Protein AF-A0A318QAL7-F1 (afdb_monomer)

Solvent-accessible surface area (backbone atoms only — not comparable to full-atom values): 16049 Å² total; per-residue (Å²): 135,82,82,84,78,81,80,80,82,64,82,71,81,76,75,72,75,77,76,88,66,52,66,45,84,50,86,95,46,77,46,42,51,69,58,53,49,54,35,47,75,69,63,75,44,73,59,84,78,43,58,64,68,59,53,53,53,49,48,53,55,38,52,57,70,43,52,86,80,46,60,69,77,66,53,53,54,53,54,53,54,52,53,48,53,53,48,54,42,51,50,69,74,65,66,45,80,69,56,51,60,52,50,52,57,50,48,56,53,51,51,54,52,50,52,52,49,51,53,51,48,54,51,48,54,57,56,63,76,41,86,40,81,80,78,75,37,74,77,78,76,80,72,79,76,75,91,66,90,70,87,73,79,74,51,72,66,57,53,51,53,52,54,47,57,53,51,52,56,54,47,56,58,50,61,78,55,68,75,79,82,70,81,80,74,78,76,66,50,49,44,68,59,29,36,53,50,46,50,52,32,56,75,68,72,69,64,84,48,73,81,74,73,54,50,68,69,80,80,46,76,56,98,58,33,71,60,31,50,53,37,39,52,52,18,33,52,52,26,51,52,51,34,43,74,70,66,78,46,60,81,89,76,63,82,74,82,87,126

Radius of gyration: 34.16 Å; Cα contacts (8 Å, |Δi|>4): 130; chains: 1; bounding box: 59×90×85 Å

Secondary structure (DSSP, 8-state):
-PPPP----------PPPPPPPEEEETTEEEEHHHHHHHHHTT-S-TTTS-HHHHHHHHHHHHHHTTTTS-HHHHHHHHHHHHHHHHHHHHHHH--HHHHHHHHHHHHHHHHHHHHHHHHHHHHHHHHTSPPBTTTBPPPP--------------HHHHHHHHHHHHHHHHHHHHHS----------PPPHHHHHHHHHHHHHTT--S-HHHHSS-TTTT-STTHHHHHHHHHHHHHHHHHHHHHTTS--GGG------

Mean predicted aligned error: 19.92 Å

Structure (mmCIF, N/CA/C/O backbone):
data_AF-A0A318QAL7-F1
#
_entry.id   AF-A0A318QAL7-F1
#
loop_
_atom_site.group_PDB
_atom_site.id
_atom_site.type_symbol
_atom_site.label_atom_id
_atom_site.label_alt_id
_atom_site.label_comp_id
_atom_site.label_asym_id
_atom_site.label_entity_id
_atom_site.label_seq_id
_atom_site.pdbx_PDB_ins_code
_atom_site.Cartn_x
_atom_site.Cartn_y
_atom_site.Cartn_z
_atom_site.occupancy
_atom_site.B_iso_or_equiv
_atom_site.auth_seq_id
_atom_site.auth_comp_id
_atom_site.auth_asym_id
_atom_site.auth_atom_id
_atom_site.pdbx_PDB_model_num
ATOM 1 N N . MET A 1 1 ? -19.778 17.596 -52.498 1.00 41.00 1 MET A N 1
ATOM 2 C CA . MET A 1 1 ? -19.543 17.679 -51.045 1.00 41.00 1 MET A CA 1
ATOM 3 C C . MET A 1 1 ? -19.814 16.306 -50.461 1.00 41.00 1 MET A C 1
ATOM 5 O O . MET A 1 1 ? -20.972 15.906 -50.504 1.00 41.00 1 MET A O 1
ATOM 9 N N . PRO A 1 2 ? -18.795 15.546 -50.035 1.00 41.44 2 PRO A N 1
ATOM 10 C CA . PRO A 1 2 ? -19.025 14.424 -49.133 1.00 41.44 2 PRO A CA 1
ATOM 11 C C . PRO A 1 2 ? -19.255 14.958 -47.702 1.00 41.44 2 PRO A C 1
ATOM 13 O O . PRO A 1 2 ? -18.895 16.111 -47.442 1.00 41.44 2 PRO A O 1
ATOM 16 N N . PRO A 1 3 ? -19.909 14.185 -46.818 1.00 48.19 3 PRO A N 1
ATOM 17 C CA . PRO A 1 3 ? -20.192 14.614 -45.456 1.00 48.19 3 PRO A CA 1
ATOM 18 C C . PRO A 1 3 ? -18.913 14.574 -44.613 1.00 48.19 3 PRO A C 1
ATOM 20 O O . PRO A 1 3 ? -18.028 13.756 -44.858 1.00 48.19 3 PRO A O 1
ATOM 23 N N . GLU A 1 4 ? -18.825 15.511 -43.675 1.00 49.41 4 GLU A N 1
ATOM 24 C CA . GLU A 1 4 ? -17.725 15.688 -42.729 1.00 49.41 4 GLU A CA 1
ATOM 25 C C . GLU A 1 4 ? -17.553 14.422 -41.876 1.00 49.41 4 GLU A C 1
ATOM 27 O O . GLU A 1 4 ? -18.524 13.874 -41.357 1.00 49.41 4 GLU A O 1
ATOM 32 N N . GLU A 1 5 ? -16.317 13.931 -41.800 1.00 50.59 5 GLU A N 1
ATOM 33 C CA . GLU A 1 5 ? -15.911 12.874 -40.880 1.00 50.59 5 GLU A CA 1
ATOM 34 C C . GLU A 1 5 ? -15.997 13.439 -39.458 1.00 50.59 5 GLU A C 1
ATOM 36 O O . GLU A 1 5 ? -15.335 14.428 -39.143 1.00 50.59 5 GLU A O 1
ATOM 41 N N . ASP A 1 6 ? -16.834 12.830 -38.615 1.00 49.06 6 ASP A N 1
ATOM 42 C CA . ASP A 1 6 ? -16.863 13.099 -37.182 1.00 49.06 6 ASP A CA 1
ATOM 43 C C . ASP A 1 6 ? -15.467 12.808 -36.609 1.00 49.06 6 ASP A C 1
ATOM 45 O O . ASP A 1 6 ? -15.016 11.664 -36.533 1.00 49.06 6 ASP A O 1
ATOM 49 N N . GLU A 1 7 ? -14.764 13.881 -36.262 1.00 50.44 7 GLU A N 1
ATOM 50 C CA . GLU A 1 7 ? -13.449 13.877 -35.639 1.00 50.44 7 GLU A CA 1
ATOM 51 C C . GLU A 1 7 ? -13.584 13.236 -34.244 1.00 50.44 7 GLU A C 1
ATOM 53 O O . GLU A 1 7 ? -14.073 13.850 -33.294 1.00 50.44 7 GLU A O 1
ATOM 58 N N . ASP A 1 8 ? -13.236 11.948 -34.155 1.00 49.16 8 ASP A N 1
ATOM 59 C CA . ASP A 1 8 ? -13.309 11.112 -32.952 1.00 49.16 8 ASP A CA 1
ATOM 60 C C . ASP A 1 8 ? -12.285 11.600 -31.911 1.00 49.16 8 ASP A C 1
ATOM 62 O O . ASP A 1 8 ? -11.110 11.219 -31.898 1.00 49.16 8 ASP A O 1
ATOM 66 N N . TRP A 1 9 ? -12.720 12.540 -31.068 1.00 49.78 9 TRP A N 1
ATOM 67 C CA . TRP A 1 9 ? -11.927 13.133 -29.994 1.00 49.78 9 TRP A CA 1
ATOM 68 C C . TRP A 1 9 ? -11.652 12.124 -28.868 1.00 49.78 9 TRP A C 1
ATOM 70 O O . TRP A 1 9 ? -12.280 12.166 -27.815 1.00 49.78 9 TRP A O 1
ATOM 80 N N . GLY A 1 10 ? -10.619 11.303 -29.066 1.00 53.94 10 GLY A N 1
ATOM 81 C CA . GLY A 1 10 ? -9.804 10.705 -28.008 1.00 53.94 10 GLY A CA 1
ATOM 82 C C . GLY A 1 10 ? -10.395 9.477 -27.312 1.00 53.94 10 GLY A C 1
ATOM 83 O O . GLY A 1 10 ? -11.500 9.496 -26.779 1.00 53.94 10 GLY A O 1
ATOM 84 N N . ASP A 1 11 ? -9.574 8.424 -27.236 1.00 60.12 11 ASP A N 1
ATOM 85 C CA . ASP A 1 11 ? -9.771 7.254 -26.372 1.00 60.12 11 ASP A CA 1
ATOM 86 C C . ASP A 1 11 ? -10.332 7.706 -25.000 1.00 60.12 11 ASP A C 1
ATOM 88 O O . ASP A 1 11 ? -9.709 8.561 -24.351 1.00 60.12 11 ASP A O 1
ATOM 92 N N . PRO A 1 12 ? -11.471 7.162 -24.516 1.00 54.66 12 PRO A N 1
ATOM 93 C CA . PRO A 1 12 ? -11.955 7.480 -23.178 1.00 54.66 12 PRO A CA 1
ATOM 94 C C . PRO A 1 12 ? -10.830 7.205 -22.172 1.00 54.66 12 PRO A C 1
ATOM 96 O O . PRO A 1 12 ? -10.052 6.265 -22.377 1.00 54.66 12 PRO A O 1
ATOM 99 N N . PRO A 1 13 ? -10.714 7.991 -21.083 1.00 52.56 13 PRO A N 1
ATOM 100 C CA . PRO A 1 13 ? -9.630 7.827 -20.125 1.00 52.56 13 PRO A CA 1
ATOM 101 C C . PRO A 1 13 ? -9.578 6.364 -19.698 1.00 52.56 13 PRO A C 1
ATOM 103 O O . PRO A 1 13 ? -10.535 5.849 -19.109 1.00 52.56 13 PRO A O 1
ATOM 106 N N . ARG A 1 14 ? -8.482 5.675 -20.053 1.00 55.19 14 ARG A N 1
ATOM 107 C CA . ARG A 1 14 ? -8.269 4.275 -19.684 1.00 55.19 14 ARG A CA 1
ATOM 108 C C . ARG A 1 14 ? -8.407 4.207 -18.174 1.00 55.19 14 ARG A C 1
ATOM 110 O O . ARG A 1 14 ? -7.541 4.710 -17.459 1.00 55.19 14 ARG A O 1
ATOM 117 N N . ARG A 1 15 ? -9.508 3.626 -17.684 1.00 45.22 15 ARG A N 1
ATOM 118 C CA . ARG A 1 15 ? -9.653 3.352 -16.256 1.00 45.22 15 ARG A CA 1
ATOM 119 C C . ARG A 1 15 ? -8.451 2.503 -15.885 1.00 45.22 15 ARG A C 1
ATOM 121 O O . ARG A 1 15 ? -8.289 1.409 -16.428 1.00 45.22 15 ARG A O 1
ATOM 128 N N . LEU A 1 16 ? -7.588 3.038 -15.024 1.00 48.22 16 LEU A N 1
ATOM 129 C CA . LEU A 1 16 ? -6.496 2.262 -14.461 1.00 48.22 16 LEU A CA 1
ATOM 130 C C . LEU A 1 16 ? -7.119 0.978 -13.896 1.00 48.22 16 LEU A C 1
ATOM 132 O O . LEU A 1 16 ? -8.140 1.076 -13.202 1.00 48.22 16 LEU A O 1
ATOM 136 N N . PRO A 1 17 ? -6.591 -0.211 -14.238 1.00 55.84 17 PRO A N 1
ATOM 137 C CA . PRO A 1 17 ? -7.090 -1.459 -13.688 1.00 55.84 17 PRO A CA 1
ATOM 138 C C . PRO A 1 17 ? -7.179 -1.317 -12.173 1.00 55.84 17 PRO A C 1
ATOM 140 O O . PRO A 1 17 ? -6.229 -0.840 -11.545 1.00 55.84 17 PRO A O 1
ATOM 143 N N . ARG A 1 18 ? -8.335 -1.670 -11.596 1.00 57.56 18 ARG A N 1
ATOM 144 C CA . ARG A 1 18 ? -8.486 -1.670 -10.141 1.00 57.56 18 ARG A CA 1
ATOM 145 C C . ARG A 1 18 ? -7.341 -2.522 -9.591 1.00 57.56 18 ARG A C 1
ATOM 147 O O . ARG A 1 18 ? -7.118 -3.613 -10.123 1.00 57.56 18 ARG A O 1
ATOM 154 N N . PRO A 1 19 ? -6.573 -2.009 -8.623 1.00 66.25 19 PRO A N 1
ATOM 155 C CA . PRO A 1 19 ? -5.409 -2.726 -8.144 1.00 66.25 19 PRO A CA 1
ATOM 156 C C . PRO A 1 19 ? -5.831 -4.106 -7.659 1.00 66.25 19 PRO A C 1
ATOM 158 O O . PRO A 1 19 ? -6.843 -4.222 -6.970 1.00 66.25 19 PRO A O 1
ATOM 161 N N . ALA A 1 20 ? -5.112 -5.145 -8.082 1.00 75.19 20 ALA A N 1
ATOM 162 C CA . ALA A 1 20 ? -5.429 -6.506 -7.676 1.00 75.19 20 ALA A CA 1
ATOM 163 C C . ALA A 1 20 ? -5.265 -6.594 -6.155 1.00 75.19 20 ALA A C 1
ATOM 165 O O . ALA A 1 20 ? -4.192 -6.288 -5.643 1.00 75.19 20 ALA A O 1
ATOM 166 N N . VAL A 1 21 ? -6.331 -6.942 -5.439 1.00 83.62 21 VAL A N 1
ATOM 167 C CA . VAL A 1 21 ? -6.330 -7.076 -3.978 1.00 83.62 21 VAL A CA 1
ATOM 168 C C . VAL A 1 21 ? -6.308 -8.568 -3.633 1.00 83.62 21 VAL A C 1
ATOM 170 O O . VAL A 1 21 ? -6.994 -9.333 -4.309 1.00 83.62 21 VAL A O 1
ATOM 173 N N . PRO A 1 22 ? -5.549 -8.993 -2.608 1.00 86.31 22 PRO A N 1
ATOM 174 C CA . PRO A 1 22 ? -5.577 -10.362 -2.114 1.00 86.31 22 PRO A CA 1
ATOM 175 C C . PRO A 1 22 ? -6.985 -10.796 -1.691 1.00 86.31 22 PRO A C 1
ATOM 177 O O . PRO A 1 22 ? -7.661 -10.067 -0.962 1.00 86.31 22 PRO A O 1
ATOM 180 N N . GLU A 1 23 ? -7.406 -11.985 -2.111 1.00 88.44 23 GLU A N 1
ATOM 181 C CA . GLU A 1 23 ? -8.672 -12.607 -1.708 1.00 88.44 23 GLU A CA 1
ATOM 182 C C . GLU A 1 23 ? -8.442 -13.617 -0.578 1.00 88.44 23 GLU A C 1
ATOM 184 O O . GLU A 1 23 ? -7.472 -14.374 -0.594 1.00 88.44 23 GLU A O 1
ATOM 189 N N . PHE A 1 24 ? -9.341 -13.628 0.405 1.00 87.81 24 PHE A N 1
ATOM 190 C CA . PHE A 1 24 ? -9.271 -14.472 1.594 1.00 87.81 24 PHE A CA 1
ATOM 191 C C . PHE A 1 24 ? -10.541 -15.299 1.755 1.00 87.81 24 PHE A C 1
ATOM 193 O O . PHE A 1 24 ? -11.647 -14.789 1.591 1.00 87.81 24 PHE A O 1
ATOM 200 N N . HIS A 1 25 ? -10.355 -16.555 2.158 1.00 87.38 25 HIS A N 1
ATOM 201 C CA . HIS A 1 25 ? -11.421 -17.508 2.449 1.00 87.38 25 HIS A CA 1
ATOM 202 C C . HIS A 1 25 ? -11.209 -18.020 3.874 1.00 87.38 25 HIS A C 1
ATOM 204 O O . HIS A 1 25 ? -10.476 -18.980 4.119 1.00 87.38 25 HIS A O 1
ATOM 210 N N . VAL A 1 26 ? -11.790 -17.324 4.839 1.00 83.00 26 VAL A N 1
ATOM 211 C CA . VAL A 1 26 ? -11.615 -17.572 6.275 1.00 83.00 26 VAL A CA 1
ATOM 212 C C . VAL A 1 26 ? -12.978 -17.804 6.918 1.00 83.00 26 VAL A C 1
ATOM 214 O O . VAL A 1 26 ? -14.013 -17.438 6.364 1.00 83.00 26 VAL A O 1
ATOM 217 N N . GLU A 1 27 ? -13.017 -18.453 8.081 1.00 75.75 27 GLU A N 1
ATOM 218 C CA . GLU A 1 27 ? -14.292 -18.767 8.734 1.00 75.75 27 GLU A CA 1
ATOM 219 C C . GLU A 1 27 ? -15.110 -17.490 8.999 1.00 75.75 27 GLU A C 1
ATOM 221 O O . GLU A 1 27 ? -14.709 -16.623 9.775 1.00 75.75 27 GLU A O 1
ATOM 226 N N . GLY A 1 28 ? -16.257 -17.371 8.321 1.00 76.50 28 GLY A N 1
ATOM 227 C CA . GLY A 1 28 ? -17.152 -16.216 8.417 1.00 76.50 28 GLY A CA 1
ATOM 228 C C . GLY A 1 28 ? -16.878 -15.071 7.433 1.00 76.50 28 GLY A C 1
ATOM 229 O O . GLY A 1 28 ? -17.600 -14.075 7.485 1.00 76.50 28 GLY A O 1
ATOM 230 N N . PHE A 1 29 ? -15.896 -15.189 6.530 1.00 84.56 29 PHE A N 1
ATOM 231 C CA . PHE A 1 29 ? -15.648 -14.195 5.483 1.00 84.56 29 PHE A CA 1
ATOM 232 C C . PHE A 1 29 ? -15.038 -14.790 4.211 1.00 84.56 29 PHE A C 1
ATOM 234 O O . PHE A 1 29 ? -14.058 -15.531 4.252 1.00 84.56 29 PHE A O 1
ATOM 241 N N . ASP A 1 30 ? -15.601 -14.382 3.079 1.00 86.88 30 ASP A N 1
ATOM 242 C CA . ASP A 1 30 ? -15.128 -14.720 1.744 1.00 86.88 30 ASP A CA 1
ATOM 243 C C . ASP A 1 30 ? -15.110 -13.437 0.903 1.00 86.88 30 ASP A C 1
ATOM 245 O O . ASP A 1 30 ? -16.147 -12.779 0.742 1.00 86.88 30 ASP A O 1
ATOM 249 N N . GLY A 1 31 ? -13.926 -13.022 0.451 1.00 88.44 31 GLY A N 1
ATOM 250 C CA . GLY A 1 31 ? -13.773 -11.812 -0.349 1.00 88.44 31 GLY A CA 1
ATOM 251 C C . GLY A 1 31 ? -12.404 -11.131 -0.250 1.00 88.44 31 GLY A C 1
ATOM 252 O O . GLY A 1 31 ? -11.433 -11.715 0.234 1.00 88.44 31 GLY A O 1
ATOM 253 N N . PRO A 1 32 ? -12.297 -9.877 -0.722 1.00 90.75 32 PRO A N 1
ATOM 254 C CA . PRO A 1 32 ? -11.030 -9.157 -0.790 1.00 90.75 32 PRO A CA 1
ATOM 255 C C . PRO A 1 32 ? -10.586 -8.592 0.571 1.00 90.75 32 PRO A C 1
ATOM 257 O O . PRO A 1 32 ? -11.397 -8.279 1.446 1.00 90.75 32 PRO A O 1
ATOM 260 N N . LEU A 1 33 ? -9.272 -8.426 0.740 1.00 87.50 33 LEU A N 1
ATOM 261 C CA . LEU A 1 33 ? -8.634 -7.949 1.974 1.00 87.50 33 LEU A CA 1
ATOM 262 C C . LEU A 1 33 ? -9.146 -6.580 2.459 1.00 87.50 33 LEU A C 1
ATOM 264 O O . LEU A 1 33 ? -9.244 -6.357 3.666 1.00 87.50 33 LEU A O 1
ATOM 268 N N . ASP A 1 34 ? -9.464 -5.663 1.544 1.00 86.25 34 ASP A N 1
ATOM 269 C CA . ASP A 1 34 ? -9.982 -4.329 1.877 1.00 86.25 34 ASP A CA 1
ATOM 270 C C . ASP A 1 34 ? -11.354 -4.408 2.562 1.00 86.25 34 ASP A C 1
ATOM 272 O O . ASP A 1 34 ? -11.593 -3.743 3.572 1.00 86.25 34 ASP A O 1
ATOM 276 N N . LEU A 1 35 ? -12.228 -5.282 2.063 1.00 85.81 35 LEU A N 1
ATOM 277 C CA . LEU A 1 35 ? -13.533 -5.545 2.651 1.00 85.81 35 LEU A CA 1
ATOM 278 C C . LEU A 1 35 ? -13.409 -6.247 4.006 1.00 85.81 35 LEU A C 1
ATOM 280 O O . LEU A 1 35 ? -14.139 -5.900 4.935 1.00 85.81 35 LEU A O 1
ATOM 284 N N . LEU A 1 36 ? -12.475 -7.195 4.145 1.00 86.94 36 LEU A N 1
ATOM 285 C CA . LEU A 1 36 ? -12.199 -7.847 5.428 1.00 86.94 36 LEU A CA 1
ATOM 286 C C . LEU A 1 36 ? -11.822 -6.799 6.482 1.00 86.94 36 LEU A C 1
ATOM 288 O O . LEU A 1 36 ? -12.370 -6.804 7.586 1.00 86.94 36 LEU A O 1
ATOM 292 N N . LEU A 1 37 ? -10.934 -5.867 6.124 1.00 85.94 37 LEU A N 1
ATOM 293 C CA . LEU A 1 37 ? -10.512 -4.781 7.005 1.00 85.94 37 LEU A CA 1
ATOM 294 C C . LEU A 1 37 ? -11.673 -3.844 7.373 1.00 85.94 37 LEU A C 1
ATOM 296 O O . LEU A 1 37 ? -11.846 -3.561 8.556 1.00 85.94 37 LEU A O 1
ATOM 300 N N . ASP A 1 38 ? -12.498 -3.412 6.414 1.00 86.00 38 ASP A N 1
ATOM 301 C CA . ASP A 1 38 ? -13.653 -2.538 6.698 1.00 86.00 38 ASP A CA 1
ATOM 302 C C . ASP A 1 38 ? -14.671 -3.221 7.630 1.00 86.00 38 ASP A C 1
ATOM 304 O O . ASP A 1 38 ? -15.169 -2.616 8.584 1.00 86.00 38 ASP A O 1
ATOM 308 N N . LEU A 1 39 ? -14.949 -4.512 7.418 1.00 86.06 39 LEU A N 1
ATOM 309 C CA . LEU A 1 39 ? -15.839 -5.280 8.293 1.00 86.06 39 LEU A CA 1
ATOM 310 C C . LEU A 1 39 ? -15.251 -5.469 9.697 1.00 86.06 39 LEU A C 1
ATOM 312 O O . LEU A 1 39 ? -15.986 -5.367 10.686 1.00 86.06 39 LEU A O 1
ATOM 316 N N . ALA A 1 40 ? -13.943 -5.708 9.787 1.00 83.69 40 ALA A N 1
ATOM 317 C CA . ALA A 1 40 ? -13.217 -5.826 11.044 1.00 83.69 40 ALA A CA 1
ATOM 318 C C . ALA A 1 40 ? -13.211 -4.504 11.836 1.00 83.69 40 ALA A C 1
ATOM 320 O O . ALA A 1 40 ? -13.492 -4.506 13.036 1.00 83.69 40 ALA A O 1
ATOM 321 N N . GLU A 1 41 ? -12.959 -3.367 11.181 1.00 83.00 41 GLU A N 1
ATOM 322 C CA . GLU A 1 41 ? -12.973 -2.037 11.808 1.00 83.00 41 GLU A CA 1
ATOM 323 C C . GLU A 1 41 ? -14.366 -1.664 12.332 1.00 83.00 41 GLU A C 1
ATOM 325 O O . GLU A 1 41 ? -14.500 -1.123 13.433 1.00 83.00 41 GLU A O 1
ATOM 330 N N . ARG A 1 42 ? -15.420 -2.026 11.591 1.00 84.75 42 ARG A N 1
ATOM 331 C CA . ARG A 1 42 ? -16.820 -1.820 11.997 1.00 84.75 42 ARG A CA 1
ATOM 332 C C . ARG A 1 42 ? -17.329 -2.840 13.017 1.00 84.75 42 ARG A C 1
ATOM 334 O O . ARG A 1 42 ? -18.513 -2.796 13.347 1.00 84.75 42 ARG A O 1
ATOM 341 N N . GLN A 1 43 ? -16.479 -3.757 13.490 1.00 79.94 43 GLN A N 1
ATOM 342 C CA . GLN A 1 43 ? -16.840 -4.843 14.414 1.00 79.94 43 GLN A CA 1
ATOM 343 C C . GLN A 1 43 ? -17.999 -5.717 13.895 1.00 79.94 43 GLN A C 1
ATOM 345 O O . GLN A 1 43 ? -18.755 -6.293 14.673 1.00 79.94 43 GLN A O 1
ATOM 350 N N . ARG A 1 44 ? -18.167 -5.803 12.568 1.00 79.56 44 ARG A N 1
ATOM 351 C CA . ARG A 1 44 ? -19.204 -6.627 11.919 1.00 79.56 44 ARG A CA 1
ATOM 352 C C . ARG A 1 44 ? -18.752 -8.064 11.674 1.00 79.56 44 ARG A C 1
ATOM 354 O O . ARG A 1 44 ? -19.555 -8.884 11.243 1.00 79.56 44 ARG A O 1
ATOM 361 N N . LEU A 1 45 ? -17.481 -8.344 11.940 1.00 81.81 45 LEU A N 1
ATOM 362 C CA . LEU A 1 45 ? -16.860 -9.653 11.849 1.00 81.81 45 LEU A CA 1
ATOM 363 C C . LEU A 1 45 ? -16.245 -9.990 13.209 1.00 81.81 45 LEU A C 1
ATOM 365 O O . LEU A 1 45 ? -15.522 -9.172 13.784 1.00 81.81 45 LEU A O 1
ATOM 369 N N . ASP A 1 46 ? -16.535 -11.186 13.723 1.00 79.19 46 ASP A N 1
ATOM 370 C CA . ASP A 1 46 ? -15.957 -11.650 14.982 1.00 79.19 46 ASP A CA 1
ATOM 371 C C . ASP A 1 46 ? -14.525 -12.146 14.760 1.00 79.19 46 ASP A C 1
ATOM 373 O O . ASP A 1 46 ? -14.263 -13.298 14.408 1.00 79.19 46 ASP A O 1
ATOM 377 N N . LEU A 1 47 ? -13.573 -11.240 14.977 1.00 77.62 47 LEU A N 1
ATOM 378 C CA . LEU A 1 47 ? -12.153 -11.545 14.877 1.00 77.62 47 LEU A CA 1
ATOM 379 C C . LEU A 1 47 ? -11.682 -12.540 15.936 1.00 77.62 47 LEU A C 1
ATOM 381 O O . LEU A 1 47 ? -10.557 -12.998 15.798 1.00 77.62 47 LEU A O 1
ATOM 385 N N . GLY A 1 48 ? -12.458 -12.848 16.985 1.00 73.88 48 GLY A N 1
ATOM 386 C CA . GLY A 1 48 ? -12.088 -13.798 18.038 1.00 73.88 48 GLY A CA 1
ATOM 387 C C . GLY A 1 48 ? -12.078 -15.250 17.556 1.00 73.88 48 GLY A C 1
ATOM 388 O O . GLY A 1 48 ? -11.180 -16.013 17.921 1.00 73.88 48 GLY A O 1
ATOM 389 N N . VAL A 1 49 ? -13.009 -15.598 16.669 1.00 76.25 49 VAL A N 1
ATOM 390 C CA . VAL A 1 49 ? -13.132 -16.941 16.075 1.00 76.25 49 VAL A CA 1
ATOM 391 C C . VAL A 1 49 ? -12.085 -17.167 14.979 1.00 76.25 49 VAL A C 1
ATOM 393 O O . VAL A 1 49 ? -11.595 -18.276 14.797 1.00 76.25 49 VAL A O 1
ATOM 396 N N . LEU A 1 50 ? -11.666 -16.097 14.304 1.00 79.62 50 LEU A N 1
ATOM 397 C CA . LEU A 1 50 ? -10.773 -16.173 13.155 1.00 79.62 50 LEU A CA 1
ATOM 398 C C . LEU A 1 50 ? -9.349 -16.636 13.519 1.00 79.62 50 LEU A C 1
ATOM 400 O O . LEU A 1 50 ? -8.654 -16.031 14.340 1.00 79.62 50 LEU A O 1
ATOM 404 N N . SER A 1 51 ? -8.876 -17.693 12.863 1.00 81.62 51 SER A N 1
ATOM 405 C CA . SER A 1 51 ? -7.514 -18.210 13.020 1.00 81.62 51 SER A CA 1
ATOM 406 C C . SER A 1 51 ? -6.480 -17.275 12.377 1.00 81.62 51 SER A C 1
ATOM 408 O O . SER A 1 51 ? -6.460 -17.081 11.162 1.00 81.62 51 SER A O 1
ATOM 410 N N . ILE A 1 52 ? -5.575 -16.703 13.187 1.00 80.94 52 ILE A N 1
ATOM 411 C CA . ILE A 1 52 ? -4.467 -15.862 12.677 1.00 80.94 52 ILE A CA 1
ATOM 412 C C . ILE A 1 52 ? -3.531 -16.684 11.796 1.00 80.94 52 ILE A C 1
ATOM 414 O O . ILE A 1 52 ? -2.999 -16.164 10.820 1.00 80.94 52 ILE A O 1
ATOM 418 N N . ALA A 1 53 ? -3.310 -17.951 12.155 1.00 82.44 53 ALA A N 1
ATOM 419 C CA . ALA A 1 53 ? -2.403 -18.824 11.424 1.00 82.44 53 ALA A CA 1
ATOM 420 C C . ALA A 1 53 ? -2.884 -19.020 9.980 1.00 82.44 53 ALA A C 1
ATOM 422 O O . ALA A 1 53 ? -2.091 -18.874 9.051 1.00 82.44 53 ALA A O 1
ATOM 423 N N . ASP A 1 54 ? -4.188 -19.242 9.798 1.00 84.94 54 ASP A N 1
ATOM 424 C CA . ASP A 1 54 ? -4.780 -19.433 8.474 1.00 84.94 54 ASP A CA 1
ATOM 425 C C . ASP A 1 54 ? -4.767 -18.136 7.662 1.00 84.94 54 ASP A C 1
ATOM 427 O O . ASP A 1 54 ? -4.414 -18.150 6.483 1.00 84.94 54 ASP A O 1
ATOM 431 N N . LEU A 1 55 ? -5.044 -16.993 8.299 1.00 85.50 55 LEU A N 1
ATOM 432 C CA . LEU A 1 55 ? -4.953 -15.686 7.645 1.00 85.50 55 LEU A CA 1
ATOM 433 C C . LEU A 1 55 ? -3.513 -15.362 7.216 1.00 85.50 55 LEU A C 1
ATOM 435 O O . LEU A 1 55 ? -3.290 -14.900 6.102 1.00 85.50 55 LEU A O 1
ATOM 439 N N . ALA A 1 56 ? -2.516 -15.631 8.059 1.00 86.12 56 ALA A N 1
ATOM 440 C CA . ALA A 1 56 ? -1.115 -15.402 7.712 1.00 86.12 56 ALA A CA 1
ATOM 441 C C . ALA A 1 56 ? -0.657 -16.308 6.556 1.00 86.12 56 ALA A C 1
ATOM 443 O O . ALA A 1 56 ? 0.022 -15.838 5.643 1.00 86.12 56 ALA A O 1
ATOM 444 N N . ALA A 1 57 ? -1.059 -17.582 6.566 1.00 88.44 57 ALA A N 1
ATOM 445 C CA . ALA A 1 57 ? -0.745 -18.525 5.497 1.00 88.44 57 ALA A CA 1
ATOM 446 C C . ALA A 1 57 ? -1.382 -18.109 4.161 1.00 88.44 57 ALA A C 1
ATOM 448 O O . ALA A 1 57 ? -0.693 -18.069 3.140 1.00 88.44 57 ALA A O 1
ATOM 449 N N . GLN A 1 58 ? -2.666 -17.732 4.171 1.00 90.62 58 GLN A N 1
ATOM 450 C CA . GLN A 1 58 ? -3.359 -17.245 2.976 1.00 90.62 58 GLN A CA 1
ATOM 451 C C . GLN A 1 58 ? -2.762 -15.935 2.459 1.00 90.62 58 GLN A C 1
ATOM 453 O O . GLN A 1 58 ? -2.597 -15.781 1.253 1.00 90.62 58 GLN A O 1
ATOM 458 N N . PHE A 1 59 ? -2.360 -15.024 3.352 1.00 90.19 59 PHE A N 1
ATOM 459 C CA . PHE A 1 59 ? -1.713 -13.778 2.951 1.00 90.19 59 PHE A CA 1
ATOM 460 C C . PHE A 1 59 ? -0.415 -14.033 2.187 1.00 90.19 59 PHE A C 1
ATOM 462 O O . PHE A 1 59 ? -0.214 -13.442 1.131 1.00 90.19 59 PHE A O 1
ATOM 469 N N . VAL A 1 60 ? 0.458 -14.906 2.700 1.00 90.19 60 VAL A N 1
ATOM 470 C CA . VAL A 1 60 ? 1.725 -15.229 2.027 1.00 90.19 60 VAL A CA 1
ATOM 471 C C . VAL A 1 60 ? 1.457 -15.878 0.670 1.00 90.19 60 VAL A C 1
ATOM 473 O O . VAL A 1 60 ? 2.020 -15.433 -0.329 1.00 90.19 60 VAL A O 1
ATOM 476 N N . ALA A 1 61 ? 0.550 -16.858 0.614 1.00 91.25 61 ALA A N 1
ATOM 477 C CA . ALA A 1 61 ? 0.199 -17.544 -0.628 1.00 91.25 61 ALA A CA 1
ATOM 478 C C . ALA A 1 61 ? -0.340 -16.574 -1.695 1.00 91.25 61 ALA A C 1
ATOM 480 O O . ALA A 1 61 ? 0.064 -16.615 -2.858 1.00 91.25 61 ALA A O 1
ATOM 481 N N . GLU A 1 62 ? -1.219 -15.660 -1.297 1.00 89.38 62 GLU A N 1
ATOM 482 C CA . GLU A 1 62 ? -1.839 -14.703 -2.206 1.00 89.38 62 GLU A CA 1
ATOM 483 C C . GLU A 1 62 ? -0.882 -13.559 -2.591 1.00 89.38 62 GLU A C 1
ATOM 485 O O . GLU A 1 62 ? -0.859 -13.110 -3.740 1.00 89.38 62 GLU A O 1
ATOM 490 N N . ALA A 1 63 ? -0.016 -13.130 -1.669 1.00 87.69 63 ALA A N 1
ATOM 491 C CA . ALA A 1 63 ? 1.031 -12.152 -1.947 1.00 87.69 63 ALA A CA 1
ATOM 492 C C . ALA A 1 63 ? 2.076 -12.688 -2.936 1.00 87.69 63 ALA A C 1
ATOM 494 O O . ALA A 1 63 ? 2.559 -11.924 -3.776 1.00 87.69 63 ALA A O 1
ATOM 495 N N . GLU A 1 64 ? 2.404 -13.982 -2.868 1.00 88.69 64 GLU A N 1
ATOM 496 C CA . GLU A 1 64 ? 3.242 -14.673 -3.852 1.00 88.69 64 GLU A CA 1
ATOM 497 C C . GLU A 1 64 ? 2.529 -14.805 -5.203 1.00 88.69 64 GLU A C 1
ATOM 499 O O . GLU A 1 64 ? 3.118 -14.466 -6.233 1.00 88.69 64 GLU A O 1
ATOM 504 N N . ARG A 1 65 ? 1.244 -15.194 -5.211 1.00 89.06 65 ARG A N 1
ATOM 505 C CA . ARG A 1 65 ? 0.420 -15.291 -6.433 1.00 89.06 65 ARG A CA 1
ATOM 506 C C . ARG A 1 65 ? 0.389 -13.974 -7.209 1.00 89.06 65 ARG A C 1
ATOM 508 O O . ARG A 1 65 ? 0.546 -13.962 -8.429 1.00 89.06 65 ARG A O 1
ATOM 515 N N . LEU A 1 66 ? 0.212 -12.860 -6.501 1.00 86.50 66 LEU A N 1
ATOM 516 C CA . LEU A 1 66 ? 0.103 -11.524 -7.089 1.00 86.50 66 LEU A CA 1
ATOM 517 C C . LEU A 1 66 ? 1.459 -10.811 -7.253 1.00 86.50 66 LEU A C 1
ATOM 519 O O . LEU A 1 66 ? 1.514 -9.697 -7.781 1.00 86.50 66 LEU A O 1
ATOM 523 N N . ALA A 1 67 ? 2.574 -11.425 -6.840 1.00 84.44 67 ALA A N 1
ATOM 524 C CA . ALA A 1 67 ? 3.895 -10.794 -6.877 1.00 84.44 67 ALA A CA 1
ATOM 525 C C . ALA A 1 67 ? 4.355 -10.432 -8.298 1.00 84.44 67 ALA A C 1
ATOM 527 O O . ALA A 1 67 ? 5.067 -9.439 -8.475 1.00 84.44 67 ALA A O 1
ATOM 528 N N . CYS A 1 68 ? 3.956 -11.227 -9.296 1.00 83.00 68 CYS A N 1
ATOM 529 C CA . CYS A 1 68 ? 4.327 -11.033 -10.698 1.00 83.00 68 CYS A CA 1
ATOM 530 C C . CYS A 1 68 ? 3.481 -9.966 -11.408 1.00 83.00 68 CYS A C 1
ATOM 532 O O . CYS A 1 68 ? 3.956 -9.352 -12.360 1.00 83.00 68 CYS A O 1
ATOM 534 N N . THR A 1 69 ? 2.243 -9.746 -10.962 1.00 84.69 69 THR A N 1
ATOM 535 C CA . THR A 1 69 ? 1.288 -8.826 -11.601 1.00 84.69 69 THR A CA 1
ATOM 536 C C . THR A 1 69 ? 1.232 -7.462 -10.928 1.00 84.69 69 THR A C 1
ATOM 538 O O . THR A 1 69 ? 0.865 -6.481 -11.571 1.00 84.69 69 THR A O 1
ATOM 541 N N . THR A 1 70 ? 1.610 -7.382 -9.649 1.00 84.19 70 THR A N 1
ATOM 542 C CA . THR A 1 70 ? 1.416 -6.183 -8.832 1.00 84.19 70 THR A CA 1
ATOM 543 C C . THR A 1 70 ? 2.752 -5.522 -8.457 1.00 84.19 70 THR A C 1
ATOM 545 O O . THR A 1 70 ? 3.650 -6.178 -7.907 1.00 84.19 70 THR A O 1
ATOM 548 N N . PRO A 1 71 ? 2.919 -4.205 -8.696 1.00 82.69 71 PRO A N 1
ATOM 549 C CA . PRO A 1 71 ? 4.138 -3.488 -8.331 1.00 82.69 71 PRO A CA 1
ATOM 550 C C . PRO A 1 71 ? 4.377 -3.507 -6.815 1.00 82.69 71 PRO A C 1
ATOM 552 O O . PRO A 1 71 ? 3.439 -3.480 -6.021 1.00 82.69 71 PRO A O 1
ATOM 555 N N . LEU A 1 72 ? 5.650 -3.518 -6.406 1.00 83.44 72 LEU A N 1
ATOM 556 C CA . LEU A 1 72 ? 6.052 -3.600 -4.994 1.00 83.44 72 LEU A CA 1
ATOM 557 C C . LEU A 1 72 ? 5.411 -2.506 -4.123 1.00 83.44 72 LEU A C 1
ATOM 559 O O . LEU A 1 72 ? 4.992 -2.790 -3.006 1.00 83.44 72 LEU A O 1
ATOM 563 N N . MET A 1 73 ? 5.293 -1.283 -4.651 1.00 81.50 73 MET A N 1
ATOM 564 C CA . MET A 1 73 ? 4.714 -0.143 -3.931 1.00 81.50 73 MET A CA 1
ATOM 565 C C . MET A 1 73 ? 3.273 -0.411 -3.481 1.00 81.50 73 MET A C 1
ATOM 567 O O . MET A 1 73 ? 2.915 -0.086 -2.361 1.00 81.50 73 MET A O 1
ATOM 571 N N . GLN A 1 74 ? 2.479 -1.079 -4.315 1.00 82.62 74 GLN A N 1
ATOM 572 C CA . GLN A 1 74 ? 1.093 -1.418 -3.996 1.00 82.62 74 GLN A CA 1
ATOM 573 C C . GLN A 1 74 ? 0.982 -2.597 -3.026 1.00 82.62 74 GLN A C 1
ATOM 575 O O . GLN A 1 74 ? 0.067 -2.662 -2.214 1.00 82.62 74 GLN A O 1
ATOM 580 N N . ARG A 1 75 ? 1.943 -3.524 -3.075 1.00 85.50 75 ARG A N 1
ATOM 581 C CA . ARG A 1 75 ? 2.009 -4.648 -2.132 1.00 85.50 75 ARG A CA 1
ATOM 582 C C . ARG A 1 75 ? 2.374 -4.201 -0.718 1.00 85.50 75 ARG A C 1
ATOM 584 O O . ARG A 1 75 ? 1.980 -4.854 0.244 1.00 85.50 75 ARG A O 1
ATOM 591 N N . ALA A 1 76 ? 3.098 -3.088 -0.587 1.00 87.12 76 ALA A N 1
ATOM 592 C CA . ALA A 1 76 ? 3.408 -2.499 0.711 1.00 87.12 76 ALA A CA 1
ATOM 593 C C . ALA A 1 76 ? 2.133 -2.103 1.479 1.00 87.12 76 ALA A C 1
ATOM 595 O O . ALA A 1 76 ? 2.072 -2.304 2.692 1.00 87.12 76 ALA A O 1
ATOM 596 N N . ASP A 1 77 ? 1.092 -1.645 0.777 1.00 85.75 77 ASP A N 1
ATOM 597 C CA . ASP A 1 77 ? -0.188 -1.281 1.395 1.00 85.75 77 ASP A CA 1
ATOM 598 C C . ASP A 1 77 ? -0.895 -2.495 2.022 1.00 85.75 77 ASP A C 1
ATOM 600 O O . ASP A 1 77 ? -1.476 -2.386 3.103 1.00 85.75 77 ASP A O 1
ATOM 604 N N . TRP A 1 78 ? -0.776 -3.688 1.422 1.00 90.50 78 TRP A N 1
ATOM 605 C CA . TRP A 1 78 ? -1.364 -4.911 1.985 1.00 90.50 78 TRP A CA 1
ATOM 606 C C . TRP A 1 78 ? -0.754 -5.273 3.338 1.00 90.50 78 TRP A C 1
ATOM 608 O O . TRP A 1 78 ? -1.467 -5.697 4.245 1.00 90.50 78 TRP A O 1
ATOM 618 N N . VAL A 1 79 ? 0.558 -5.072 3.502 1.00 87.19 79 VAL A N 1
ATOM 619 C CA . VAL A 1 79 ? 1.254 -5.340 4.771 1.00 87.19 79 VAL A CA 1
ATOM 620 C C . VAL A 1 79 ? 0.714 -4.437 5.879 1.00 87.19 79 VAL A C 1
ATOM 622 O O . VAL A 1 79 ? 0.522 -4.892 7.006 1.00 87.19 79 VAL A O 1
ATOM 625 N N . ILE A 1 80 ? 0.405 -3.178 5.557 1.00 89.56 80 ILE A N 1
ATOM 626 C CA . ILE A 1 80 ? -0.203 -2.234 6.502 1.00 89.56 80 ILE A CA 1
ATOM 627 C C . ILE A 1 80 ? -1.594 -2.726 6.922 1.00 89.56 80 ILE A C 1
ATOM 629 O O . ILE A 1 80 ? -1.912 -2.717 8.113 1.00 89.56 80 ILE A O 1
ATOM 633 N N . TRP A 1 81 ? -2.415 -3.186 5.974 1.00 90.38 81 TRP A N 1
ATOM 634 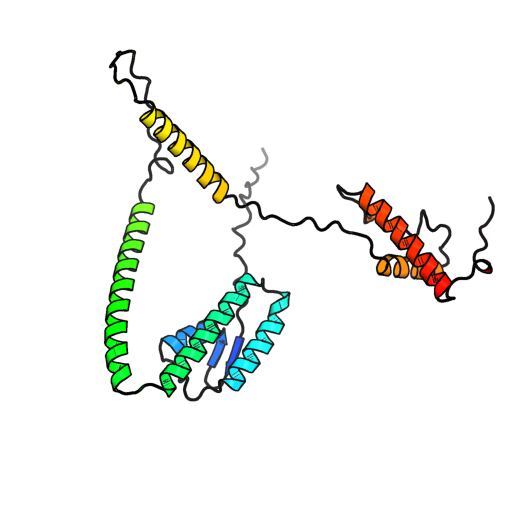C CA . TRP A 1 81 ? -3.754 -3.713 6.261 1.00 90.38 81 TRP A CA 1
ATOM 635 C C . TRP A 1 81 ? -3.712 -4.978 7.125 1.00 90.38 81 TRP A C 1
ATOM 637 O O . TRP A 1 81 ? -4.434 -5.066 8.118 1.00 90.38 81 TRP A O 1
ATOM 647 N N . ILE A 1 82 ? -2.811 -5.916 6.828 1.00 89.56 82 ILE A N 1
ATOM 648 C CA . ILE A 1 82 ? -2.615 -7.125 7.642 1.00 89.56 82 ILE A CA 1
ATOM 649 C C . ILE A 1 82 ? -2.126 -6.770 9.049 1.00 89.56 82 ILE A C 1
ATOM 651 O O . ILE A 1 82 ? -2.659 -7.282 10.034 1.00 89.56 82 ILE A O 1
ATOM 655 N N . ALA A 1 83 ? -1.164 -5.853 9.175 1.00 90.56 83 ALA A N 1
ATOM 656 C CA . ALA A 1 83 ? -0.685 -5.395 10.476 1.00 90.56 83 ALA A CA 1
ATOM 657 C C . ALA A 1 83 ? -1.816 -4.770 11.311 1.00 90.56 83 ALA A C 1
ATOM 659 O O . ALA A 1 83 ? -1.910 -5.027 12.514 1.00 90.56 83 ALA A O 1
ATOM 660 N N . ARG A 1 84 ? -2.718 -4.006 10.675 1.00 89.50 84 ARG A N 1
ATOM 661 C CA . ARG A 1 84 ? -3.917 -3.467 11.333 1.00 89.50 84 ARG A CA 1
ATOM 662 C C . ARG A 1 84 ? -4.860 -4.567 11.812 1.00 89.50 84 ARG A C 1
ATOM 664 O O . ARG A 1 84 ? -5.318 -4.491 12.947 1.0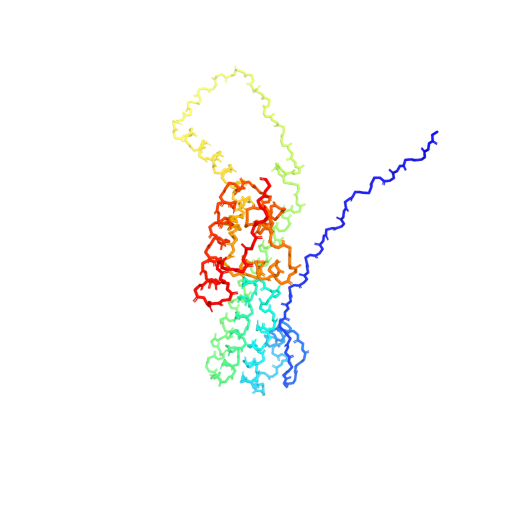0 89.50 84 ARG A O 1
ATOM 671 N N . LEU A 1 85 ? -5.113 -5.606 11.017 1.00 86.19 85 LEU A N 1
ATOM 672 C CA . LEU A 1 85 ? -5.952 -6.740 11.432 1.00 86.19 85 LEU A CA 1
ATOM 673 C C . LEU A 1 85 ? -5.370 -7.484 12.637 1.00 86.19 85 LEU A C 1
ATOM 675 O O . LEU A 1 85 ? -6.082 -7.762 13.604 1.00 86.19 85 LEU A O 1
ATOM 679 N N . VAL A 1 86 ? -4.063 -7.754 12.614 1.00 87.12 86 VAL A N 1
ATOM 680 C CA . VAL A 1 86 ? -3.354 -8.387 13.735 1.00 87.12 86 VAL A CA 1
ATOM 681 C C . VAL A 1 86 ? -3.442 -7.517 14.988 1.00 87.12 86 VAL A C 1
ATOM 683 O O . VAL A 1 86 ? -3.730 -8.023 16.074 1.00 87.12 86 VAL A O 1
ATOM 686 N N . PHE A 1 87 ? -3.261 -6.204 14.842 1.00 84.94 87 PHE A N 1
ATOM 687 C CA . PHE A 1 87 ? -3.421 -5.251 15.936 1.00 84.94 87 PHE A CA 1
ATOM 688 C C . PHE A 1 87 ? -4.846 -5.252 16.504 1.00 84.94 87 PHE A C 1
ATOM 690 O O . PHE A 1 87 ? -5.014 -5.331 17.722 1.00 84.94 87 PHE A O 1
ATOM 697 N N . LEU A 1 88 ? -5.872 -5.222 15.647 1.00 83.25 88 LEU A N 1
ATOM 698 C CA . LEU A 1 88 ? -7.277 -5.269 16.063 1.00 83.25 88 LEU A CA 1
ATOM 699 C C . LEU A 1 88 ? -7.583 -6.546 16.850 1.00 83.25 88 LEU A C 1
ATOM 701 O O . LEU A 1 88 ? -8.186 -6.467 17.922 1.00 83.25 88 LEU A O 1
ATOM 705 N N . ARG A 1 89 ? -7.106 -7.706 16.385 1.00 81.94 89 ARG A N 1
ATOM 706 C CA . ARG A 1 89 ? -7.273 -8.968 17.115 1.00 81.94 89 ARG A CA 1
ATOM 707 C C . ARG A 1 89 ? -6.516 -8.978 18.440 1.00 81.94 89 ARG A C 1
ATOM 709 O O . ARG A 1 89 ? -7.092 -9.361 19.453 1.00 81.94 89 ARG A O 1
ATOM 716 N N . SER A 1 90 ? -5.264 -8.519 18.467 1.00 84.62 90 SER A N 1
ATOM 717 C CA . SER A 1 90 ? -4.500 -8.383 19.715 1.00 84.62 90 SER A CA 1
ATOM 718 C C . SER A 1 90 ? -5.254 -7.507 20.719 1.00 84.62 90 SER A C 1
ATOM 720 O O . SER A 1 90 ? -5.413 -7.874 21.879 1.00 84.62 90 SER A O 1
ATOM 722 N N . ARG A 1 91 ? -5.806 -6.377 20.270 1.00 81.06 91 ARG A N 1
ATOM 723 C CA . ARG A 1 91 ? -6.573 -5.474 21.131 1.00 81.06 91 ARG A CA 1
ATOM 724 C C . ARG A 1 91 ? -7.829 -6.132 21.704 1.00 81.06 91 ARG A C 1
ATOM 726 O O . ARG A 1 91 ? -8.155 -5.885 22.858 1.00 81.06 91 ARG A O 1
ATOM 733 N N . LEU A 1 92 ? -8.516 -6.975 20.933 1.00 77.69 92 LEU A N 1
ATOM 734 C CA . LEU A 1 92 ? -9.674 -7.732 21.423 1.00 77.69 92 LEU A CA 1
ATOM 735 C C . LEU A 1 92 ? -9.291 -8.756 22.501 1.00 77.69 92 LEU A C 1
ATOM 737 O O . LEU A 1 92 ? -10.046 -8.928 23.454 1.00 77.69 92 LEU A O 1
ATOM 741 N N . LEU A 1 93 ? -8.119 -9.389 22.385 1.00 76.81 93 LEU A N 1
ATOM 742 C CA . LEU A 1 93 ? -7.630 -10.371 23.361 1.00 76.81 93 LEU A CA 1
ATOM 743 C C . LEU A 1 93 ? -7.183 -9.734 24.685 1.00 76.81 93 LEU A C 1
ATOM 745 O O . LEU A 1 93 ? -7.367 -10.335 25.740 1.00 76.81 93 LEU A O 1
ATOM 749 N N . PHE A 1 94 ? -6.606 -8.531 24.640 1.00 70.81 94 PHE A N 1
ATOM 750 C CA . PHE A 1 94 ? -5.986 -7.888 25.806 1.00 70.81 94 PHE A CA 1
ATOM 751 C C . PHE A 1 94 ? -6.841 -6.807 26.479 1.00 70.81 94 PHE A C 1
ATOM 753 O O . PHE A 1 94 ? -6.377 -6.191 27.430 1.00 70.81 94 PHE A O 1
ATOM 760 N N . ALA A 1 95 ? -8.080 -6.567 26.039 1.00 61.66 95 ALA A N 1
ATOM 761 C CA . ALA A 1 95 ? -8.869 -5.441 26.537 1.00 61.66 95 ALA A CA 1
ATOM 762 C C . ALA A 1 95 ? -9.303 -5.603 28.009 1.00 61.66 95 ALA A C 1
ATOM 764 O O . ALA A 1 95 ? -10.374 -6.145 28.302 1.00 61.66 95 ALA A O 1
ATOM 765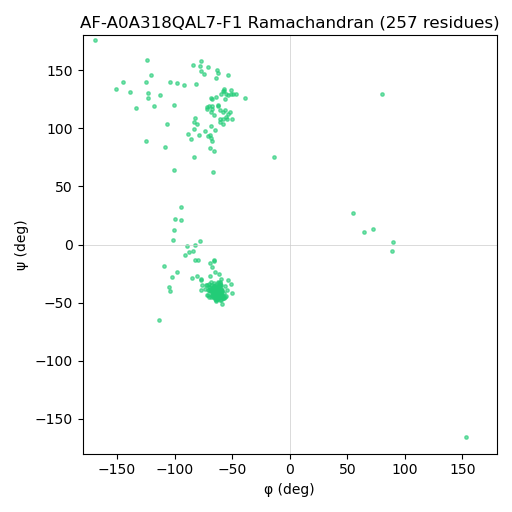 N N . SER A 1 96 ? -8.519 -5.048 28.936 1.00 64.06 96 SER A N 1
ATOM 766 C CA . SER A 1 96 ? -8.944 -4.848 30.320 1.00 64.06 96 SER A CA 1
ATOM 767 C C . SER A 1 96 ? -10.003 -3.736 30.411 1.00 64.06 96 SER A C 1
ATOM 769 O O . SER A 1 96 ? -10.072 -2.819 29.589 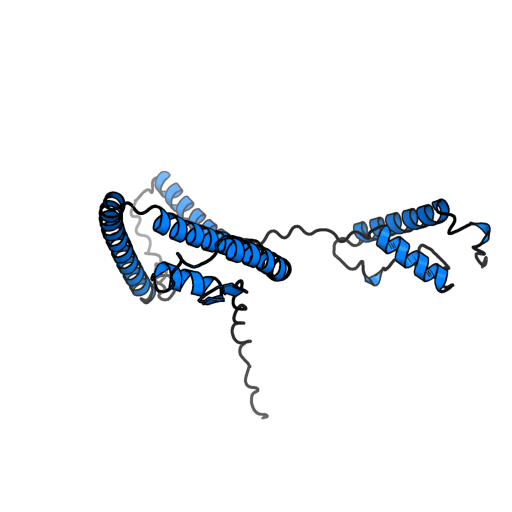1.00 64.06 96 SER A O 1
ATOM 771 N N . GLN A 1 97 ? -10.868 -3.793 31.426 1.00 62.38 97 GLN A N 1
ATOM 772 C CA . GLN A 1 97 ? -11.985 -2.849 31.581 1.00 62.38 97 GLN A CA 1
ATOM 773 C C . GLN A 1 97 ? -11.516 -1.395 31.820 1.00 62.38 97 GLN A C 1
ATOM 775 O O . GLN A 1 97 ? -12.233 -0.455 31.482 1.00 62.38 97 GLN A O 1
ATOM 780 N N . ALA A 1 98 ? -10.295 -1.208 32.338 1.00 65.00 98 ALA A N 1
ATOM 781 C CA . ALA A 1 98 ? -9.665 0.099 32.533 1.00 65.00 98 ALA A CA 1
ATOM 782 C C . ALA A 1 98 ? -9.123 0.702 31.222 1.00 65.00 98 ALA A C 1
ATOM 784 O O . ALA A 1 98 ? -9.293 1.897 30.977 1.00 65.00 98 ALA A O 1
ATOM 785 N N . GLU A 1 99 ? -8.534 -0.117 30.347 1.00 63.88 99 GLU A N 1
ATOM 786 C CA . GLU A 1 99 ? -8.044 0.330 29.035 1.00 63.88 99 GLU A CA 1
ATOM 787 C C . GLU A 1 99 ? -9.190 0.706 28.094 1.00 63.88 99 GLU A C 1
ATOM 789 O O . GLU A 1 99 ? -9.054 1.653 27.325 1.00 63.88 99 GLU A O 1
ATOM 794 N N . LYS A 1 100 ? -10.352 0.044 28.202 1.00 65.31 100 LYS A N 1
ATOM 795 C CA . LYS A 1 100 ? -11.549 0.408 27.423 1.00 65.31 100 LYS A CA 1
ATOM 796 C C . LYS A 1 100 ? -11.995 1.853 27.676 1.00 65.31 100 LYS A C 1
ATOM 798 O O . LYS A 1 100 ? -12.261 2.579 26.725 1.00 65.31 100 LYS A O 1
ATOM 803 N N . GLN A 1 101 ? -12.008 2.298 28.934 1.00 68.31 101 GLN A N 1
ATOM 804 C CA . GLN A 1 101 ? -12.412 3.667 29.290 1.00 68.31 101 GLN A CA 1
ATOM 805 C C . GLN A 1 101 ? -11.403 4.731 28.834 1.00 68.31 101 GLN A C 1
ATOM 807 O O . GLN A 1 101 ? -11.789 5.850 28.486 1.00 68.31 101 GLN A O 1
ATOM 812 N N . LEU A 1 102 ? -10.107 4.406 28.845 1.00 72.12 102 LEU A N 1
ATOM 813 C CA . LEU A 1 102 ? -9.071 5.295 28.319 1.00 72.12 102 LEU A CA 1
ATOM 814 C C . LEU A 1 102 ? -9.161 5.386 26.787 1.00 72.12 102 LEU A C 1
ATOM 816 O O . LEU A 1 102 ? -9.176 6.491 26.245 1.00 72.12 102 LEU A O 1
ATOM 820 N N . ALA A 1 103 ? -9.328 4.245 26.114 1.00 70.38 103 ALA A N 1
ATOM 821 C CA . ALA A 1 103 ? -9.484 4.160 24.666 1.00 70.38 103 ALA A CA 1
ATOM 822 C C . ALA A 1 103 ? -10.738 4.891 24.158 1.00 70.38 103 ALA A C 1
ATOM 824 O O . ALA A 1 103 ? -10.682 5.536 23.116 1.00 70.38 103 ALA A O 1
ATOM 825 N N . GLU A 1 104 ? -11.856 4.858 24.890 1.00 74.00 104 GLU A N 1
ATOM 826 C CA . GLU A 1 104 ? -13.062 5.629 24.548 1.00 74.00 104 GLU A CA 1
ATOM 827 C C . GLU A 1 104 ? -12.813 7.144 24.583 1.00 74.00 104 GLU A C 1
ATOM 829 O O . GLU A 1 104 ? -13.234 7.870 23.682 1.00 74.00 104 GLU A O 1
ATOM 834 N N . LYS A 1 105 ? -12.081 7.641 25.588 1.00 71.56 105 LYS A N 1
ATOM 835 C CA . LYS A 1 105 ? -11.733 9.070 25.673 1.00 71.56 105 LYS A CA 1
ATOM 836 C C . LYS A 1 105 ? -10.779 9.496 24.561 1.00 71.56 105 LYS A C 1
ATOM 838 O O . LYS A 1 105 ? -10.912 10.605 24.043 1.00 71.56 105 LYS A O 1
ATOM 843 N N . GLU A 1 106 ? -9.825 8.643 24.203 1.00 73.38 106 GLU A N 1
ATOM 844 C CA . GLU A 1 106 ? -8.924 8.878 23.073 1.00 73.38 106 GLU A CA 1
ATOM 845 C C . GLU A 1 106 ? -9.683 8.863 21.744 1.00 73.38 106 GLU A C 1
ATOM 847 O O . GLU A 1 106 ? -9.538 9.800 20.961 1.00 73.38 106 GLU A O 1
ATOM 852 N N . ALA A 1 107 ? -10.579 7.895 21.540 1.00 75.38 107 ALA A N 1
ATOM 853 C CA . ALA A 1 107 ? -11.422 7.814 20.351 1.00 75.38 107 ALA A CA 1
ATOM 854 C C . ALA A 1 107 ? -12.280 9.074 20.172 1.00 75.38 107 ALA A C 1
ATOM 856 O O . ALA A 1 107 ? -12.289 9.648 19.086 1.00 75.38 107 ALA A O 1
ATOM 857 N N . CYS A 1 108 ? -12.926 9.575 21.232 1.00 75.44 108 CYS A N 1
ATOM 858 C CA . CYS A 1 108 ? -13.697 10.821 21.165 1.00 75.44 108 CYS A CA 1
ATOM 859 C C . CYS A 1 108 ? -12.843 12.033 20.754 1.00 75.44 108 CYS A C 1
ATOM 861 O O . CYS A 1 108 ? -13.305 12.882 19.992 1.00 75.44 108 CYS A O 1
ATOM 863 N N . ARG A 1 109 ? -11.590 12.123 21.222 1.00 76.06 109 ARG A N 1
ATOM 864 C CA . ARG A 1 109 ? -10.669 13.196 20.804 1.00 76.06 109 ARG A CA 1
ATOM 865 C C . ARG A 1 109 ? -10.294 13.069 19.331 1.00 76.06 109 ARG A C 1
ATOM 867 O O . ARG A 1 109 ? -10.287 14.072 18.623 1.00 76.06 109 ARG A O 1
ATOM 874 N N . THR A 1 110 ? -10.002 11.855 18.872 1.00 75.56 110 THR A N 1
ATOM 875 C CA . THR A 1 110 ? -9.640 11.593 17.474 1.00 75.56 110 THR A CA 1
ATOM 876 C C . THR A 1 110 ? -10.811 11.841 16.525 1.00 75.56 110 THR A C 1
ATOM 878 O O . THR A 1 110 ? -10.613 12.432 15.468 1.00 75.56 110 THR A O 1
ATOM 881 N N . VAL A 1 111 ? -12.038 11.475 16.906 1.00 82.81 111 VAL A N 1
ATOM 882 C CA . VAL A 1 111 ? -13.246 11.772 16.116 1.00 82.81 111 VAL A CA 1
ATOM 883 C C . VAL A 1 111 ? -13.391 13.278 15.892 1.00 82.81 111 VAL A C 1
ATOM 885 O O . VAL A 1 111 ? -13.559 13.701 14.753 1.00 82.81 111 VAL A O 1
ATOM 888 N N . GLY A 1 112 ? -13.208 14.099 16.933 1.00 81.75 112 GLY A N 1
ATOM 889 C CA . GLY A 1 112 ? -13.248 15.558 16.783 1.00 81.75 112 GLY A CA 1
ATOM 890 C C . GLY A 1 112 ? -12.167 16.111 15.842 1.00 81.75 112 GLY A C 1
ATOM 891 O O . GLY A 1 112 ? -12.414 17.060 15.100 1.00 81.75 112 GLY A O 1
ATOM 892 N N . GLN A 1 113 ? -10.975 15.503 15.816 1.00 86.00 113 GLN A N 1
ATOM 893 C CA . GLN A 1 113 ? -9.917 15.876 14.866 1.00 86.00 113 GLN A CA 1
ATOM 894 C C . GLN A 1 113 ? -10.306 15.538 13.421 1.00 86.00 113 GLN A C 1
ATOM 896 O O . GLN A 1 113 ? -10.080 16.348 12.524 1.00 86.00 113 GLN A O 1
ATOM 901 N N . ILE A 1 114 ? -10.912 14.368 13.198 1.00 89.62 114 ILE A N 1
ATOM 902 C CA . ILE A 1 114 ? -11.384 13.946 11.874 1.00 89.62 114 ILE A CA 1
ATOM 903 C C . ILE A 1 114 ? -12.506 14.865 11.391 1.00 89.62 114 ILE A C 1
ATOM 905 O O . ILE A 1 114 ? -12.461 15.321 10.254 1.00 89.62 114 ILE A O 1
ATOM 909 N N . GLU A 1 115 ? -13.477 15.195 12.243 1.00 87.75 115 GLU A N 1
ATOM 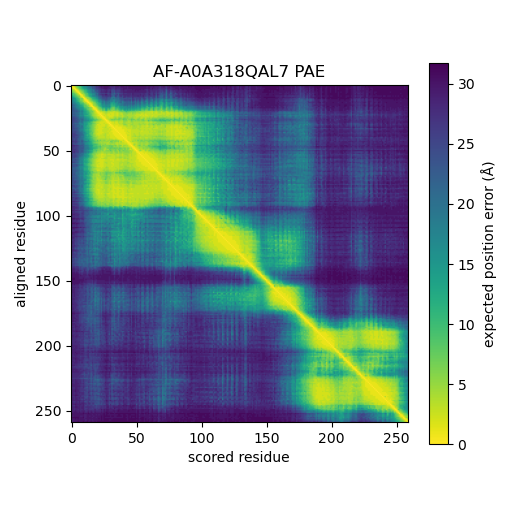910 C CA . GLU A 1 115 ? -14.542 16.143 11.899 1.00 87.75 115 GLU A CA 1
ATOM 911 C C . GLU A 1 115 ? -13.978 17.514 11.508 1.00 87.75 115 GLU A C 1
ATOM 913 O O . GLU A 1 115 ? -14.392 18.081 10.496 1.00 87.75 115 GLU A O 1
ATOM 918 N N . GLY A 1 116 ? -12.987 18.019 12.250 1.00 90.31 116 GLY A N 1
ATOM 919 C CA . GLY A 1 116 ? -12.296 19.265 11.910 1.00 90.31 116 GLY A CA 1
ATOM 920 C C . GLY A 1 116 ? -11.595 19.202 10.550 1.00 90.31 116 GLY A C 1
ATOM 921 O O . GLY A 1 116 ? -11.725 20.122 9.743 1.00 90.31 116 GLY A O 1
ATOM 922 N N . LEU A 1 117 ? -10.907 18.097 10.252 1.00 92.69 117 LEU A N 1
ATOM 923 C CA . LEU A 1 117 ? -10.264 17.892 8.951 1.00 92.69 117 LEU A CA 1
ATOM 924 C C . LEU A 1 117 ? -11.277 17.769 7.812 1.00 92.69 117 LEU A C 1
ATOM 926 O O . LEU A 1 117 ? -11.055 18.343 6.750 1.00 92.69 117 LEU A O 1
ATOM 930 N N . LEU A 1 118 ? -12.397 17.075 8.018 1.00 89.12 118 LEU A N 1
ATOM 931 C CA . LEU A 1 118 ? -13.459 16.965 7.017 1.00 89.12 118 LEU A CA 1
ATOM 932 C C . LEU A 1 118 ? -14.093 18.328 6.723 1.00 89.12 118 LEU A C 1
ATOM 934 O O . LEU A 1 118 ? -14.353 18.638 5.563 1.00 89.12 118 LEU A O 1
ATOM 938 N N . GLN A 1 119 ? -14.281 19.169 7.744 1.00 93.44 119 GLN A N 1
ATOM 939 C CA . GLN A 1 119 ? -14.731 20.551 7.554 1.00 93.44 119 GLN A CA 1
ATOM 940 C C . GLN A 1 119 ? -13.714 21.374 6.752 1.00 93.44 119 GLN A C 1
ATOM 942 O O . GLN A 1 119 ? -14.105 22.123 5.858 1.00 93.44 119 GLN A O 1
ATOM 947 N N . MET A 1 120 ? -12.415 21.215 7.029 1.00 92.50 120 MET A N 1
ATOM 948 C CA . MET A 1 120 ? -11.349 21.868 6.260 1.00 92.50 120 MET A CA 1
ATOM 949 C C . MET A 1 120 ? -11.305 21.387 4.806 1.00 92.50 120 MET A C 1
ATOM 951 O O . MET A 1 120 ? -11.176 22.215 3.909 1.00 92.50 120 MET A O 1
ATOM 955 N N . CYS A 1 121 ? -11.460 20.082 4.563 1.00 92.00 121 CYS A N 1
ATOM 956 C CA . CYS A 1 121 ? -11.510 19.513 3.214 1.00 92.00 121 CYS A CA 1
ATOM 957 C C . CYS A 1 121 ? -12.730 20.033 2.447 1.00 92.00 121 CYS A C 1
ATOM 959 O O . CYS A 1 121 ? -12.578 20.549 1.350 1.00 92.00 121 CYS A O 1
ATOM 961 N N . ALA A 1 122 ? -13.919 20.019 3.057 1.00 92.25 122 ALA A N 1
ATOM 962 C CA . ALA A 1 122 ? -15.124 20.565 2.435 1.00 92.25 122 ALA A CA 1
ATOM 963 C C . ALA A 1 122 ? -14.990 22.067 2.111 1.00 92.25 122 ALA A C 1
ATOM 965 O O . ALA A 1 122 ? -15.484 22.536 1.085 1.00 92.25 122 ALA A O 1
ATOM 966 N N . ALA A 1 123 ? -14.308 22.836 2.968 1.00 93.31 123 ALA A N 1
ATOM 967 C CA . ALA A 1 123 ? -14.004 24.239 2.700 1.00 93.31 123 ALA A CA 1
ATOM 968 C C . ALA A 1 123 ? -12.990 24.409 1.555 1.00 93.31 123 ALA A C 1
ATOM 970 O O . ALA A 1 123 ? -13.142 25.329 0.749 1.00 93.31 123 ALA A O 1
ATOM 971 N N . ALA A 1 124 ? -11.985 23.534 1.465 1.00 91.81 124 ALA A N 1
ATOM 972 C CA . ALA A 1 124 ? -11.027 23.510 0.363 1.00 91.81 124 ALA A CA 1
ATOM 973 C C . ALA A 1 124 ? -11.720 23.178 -0.967 1.00 91.81 124 ALA A C 1
ATOM 975 O O . ALA A 1 124 ? -11.596 23.960 -1.905 1.00 91.81 124 ALA A O 1
ATOM 976 N N . ASP A 1 125 ? -12.545 22.129 -1.015 1.00 91.94 125 ASP A N 1
ATOM 977 C CA . ASP A 1 125 ? -13.336 21.754 -2.196 1.00 91.94 125 ASP A CA 1
ATOM 978 C C . ASP A 1 125 ? -14.240 22.911 -2.653 1.00 91.94 125 ASP A C 1
ATOM 980 O O . ASP A 1 125 ? -14.351 23.225 -3.841 1.00 91.94 125 ASP A O 1
ATOM 984 N N . TRP A 1 126 ? -14.868 23.606 -1.699 1.00 92.56 126 TRP A N 1
ATOM 985 C CA . TRP A 1 126 ? -15.695 24.777 -1.985 1.00 92.56 126 TRP A CA 1
ATOM 986 C C . TRP A 1 126 ? -14.892 25.960 -2.546 1.00 92.56 126 TRP A C 1
ATOM 988 O O . TRP A 1 126 ? -15.395 26.690 -3.406 1.00 92.56 126 TRP A O 1
ATOM 998 N N . LEU A 1 127 ? -13.659 26.174 -2.073 1.00 88.88 127 LEU A N 1
ATOM 999 C CA . LEU A 1 127 ? -12.750 27.180 -2.628 1.00 88.88 127 LEU A CA 1
ATOM 1000 C C . LEU A 1 127 ? -12.262 26.781 -4.022 1.00 88.88 127 LEU A C 1
ATOM 1002 O O . LEU A 1 127 ? -12.184 27.642 -4.898 1.00 88.88 127 LEU A O 1
ATOM 1006 N N . GLU A 1 128 ? -11.980 25.499 -4.244 1.00 87.06 128 GLU A N 1
ATOM 1007 C CA . GLU A 1 128 ? -11.527 24.991 -5.535 1.00 87.06 128 GLU A CA 1
ATOM 1008 C C . GLU A 1 128 ? -12.598 25.098 -6.618 1.00 87.06 128 GLU A C 1
ATOM 1010 O O . GLU A 1 128 ? -12.282 25.464 -7.750 1.00 87.06 128 GLU A O 1
ATOM 1015 N N . ALA A 1 129 ? -13.865 24.865 -6.262 1.00 89.94 129 ALA A N 1
ATOM 1016 C CA . ALA A 1 129 ? -15.007 24.996 -7.166 1.00 89.94 129 ALA A CA 1
ATOM 1017 C C . ALA A 1 129 ? -15.268 26.444 -7.629 1.00 89.94 129 ALA A C 1
ATOM 1019 O O . ALA A 1 129 ? -16.043 26.674 -8.562 1.00 89.94 129 ALA A O 1
ATOM 1020 N N . ARG A 1 130 ? -14.659 27.444 -6.980 1.00 88.75 130 ARG A N 1
ATOM 1021 C CA . ARG A 1 130 ? -14.780 28.850 -7.376 1.00 88.75 130 ARG A CA 1
ATOM 1022 C C . ARG A 1 130 ? -13.782 29.204 -8.476 1.00 88.75 130 ARG A C 1
ATOM 1024 O O . ARG A 1 130 ? -12.706 28.624 -8.560 1.00 88.75 130 ARG A O 1
ATOM 1031 N N . PRO A 1 131 ? -14.091 30.221 -9.295 1.00 87.06 131 PRO A N 1
ATOM 1032 C CA . PRO A 1 131 ? -13.146 30.705 -10.285 1.00 87.06 131 PRO A CA 1
ATOM 1033 C C . PRO A 1 131 ? -11.853 31.215 -9.624 1.00 87.06 131 PRO A C 1
ATOM 1035 O O . PRO A 1 131 ? -11.866 32.209 -8.896 1.00 87.06 131 PRO A O 1
ATOM 1038 N N . GLN A 1 132 ? -10.733 30.551 -9.913 1.00 83.06 132 GLN A N 1
ATOM 1039 C CA . GLN A 1 132 ? -9.410 30.869 -9.381 1.00 83.06 132 GLN A CA 1
ATOM 1040 C C . GLN A 1 132 ? -8.654 31.830 -10.306 1.00 83.06 132 GLN A C 1
ATOM 1042 O O . GLN A 1 132 ? -8.637 31.676 -11.536 1.00 83.06 132 GLN A O 1
ATOM 1047 N N . LEU A 1 133 ? -7.992 32.820 -9.704 1.00 82.19 133 LEU A N 1
ATOM 1048 C CA . LEU A 1 133 ? -7.126 33.752 -10.422 1.00 82.19 133 LEU A CA 1
ATOM 1049 C C . LEU A 1 133 ? -5.881 33.024 -10.950 1.00 82.19 133 LEU A C 1
ATOM 1051 O O . LEU A 1 133 ? -5.158 32.392 -10.190 1.00 82.19 133 LEU A O 1
ATOM 1055 N N . GLY A 1 134 ? -5.618 33.135 -12.251 1.00 76.44 134 GLY A N 1
ATOM 1056 C CA . GLY A 1 134 ? -4.493 32.481 -12.927 1.00 76.44 134 GLY A CA 1
ATOM 1057 C C . GLY A 1 134 ? -4.773 31.069 -13.455 1.00 76.44 134 GLY A C 1
ATOM 1058 O O . GLY A 1 134 ? -3.911 30.538 -14.150 1.00 76.44 134 GLY A O 1
ATOM 1059 N N . VAL A 1 135 ? -5.953 30.493 -13.177 1.00 79.00 135 VAL A N 1
ATOM 1060 C CA . VAL A 1 135 ? -6.427 29.227 -13.775 1.00 79.00 135 VAL A CA 1
ATOM 1061 C C . VAL A 1 135 ? -7.647 29.480 -14.659 1.00 79.00 135 VAL A C 1
ATOM 1063 O O . VAL A 1 135 ? -7.572 29.320 -15.872 1.00 79.00 135 VAL A O 1
ATOM 1066 N N . SER A 1 136 ? -8.765 29.914 -14.068 1.00 80.00 136 SER A N 1
ATOM 1067 C CA . SER A 1 136 ? -10.021 30.173 -14.789 1.00 80.00 136 SER A CA 1
ATOM 1068 C C . SER A 1 136 ? -10.278 31.660 -15.032 1.00 80.00 136 SER A C 1
ATOM 1070 O O . SER A 1 136 ? -10.955 32.021 -15.989 1.00 80.00 136 SER A O 1
ATOM 1072 N N . VAL A 1 137 ? -9.760 32.542 -14.168 1.00 82.19 137 VAL A N 1
ATOM 1073 C CA . VAL A 1 137 ? -9.881 34.000 -14.323 1.00 82.19 137 VAL A CA 1
ATOM 1074 C C . VAL A 1 137 ? -8.497 34.602 -14.465 1.00 82.19 137 VAL A C 1
ATOM 1076 O O . VAL A 1 137 ? -7.674 34.527 -13.558 1.00 82.19 137 VAL A O 1
ATOM 1079 N N . PHE A 1 138 ? -8.241 35.252 -15.593 1.00 83.81 138 PHE A N 1
ATOM 1080 C CA . PHE A 1 138 ? -6.977 35.933 -15.837 1.00 83.81 138 PHE A CA 1
ATOM 1081 C C . PHE A 1 138 ? -7.158 37.427 -15.599 1.00 83.81 138 PHE A C 1
ATOM 1083 O O . PHE A 1 138 ? -7.979 38.083 -16.242 1.00 83.81 138 PHE A O 1
ATOM 1090 N N . ALA A 1 139 ? -6.397 37.977 -14.654 1.00 80.50 139 ALA A N 1
ATOM 1091 C CA . ALA A 1 139 ? -6.332 39.420 -14.493 1.00 80.50 139 ALA A CA 1
ATOM 1092 C C . ALA A 1 139 ? -5.709 40.038 -15.753 1.00 80.50 139 ALA A C 1
ATOM 1094 O O . ALA A 1 139 ? -4.782 39.475 -16.339 1.00 80.50 139 ALA A O 1
ATOM 1095 N N . ARG A 1 140 ? -6.188 41.219 -16.160 1.00 78.31 140 ARG A N 1
ATOM 1096 C CA . ARG A 1 140 ? -5.498 41.987 -17.201 1.00 78.31 140 ARG A CA 1
ATOM 1097 C C . ARG A 1 140 ? -4.070 42.265 -16.740 1.00 78.31 140 ARG A C 1
ATOM 1099 O O . ARG A 1 140 ? -3.867 42.723 -15.614 1.00 78.31 140 ARG A O 1
ATOM 1106 N N . GLY A 1 141 ? -3.101 42.018 -17.624 1.00 72.56 141 GLY A N 1
ATOM 1107 C CA . GLY A 1 141 ? -1.737 42.496 -17.433 1.00 72.56 141 GLY A CA 1
ATOM 1108 C C . GLY A 1 141 ? -1.783 43.989 -17.125 1.00 72.56 141 GLY A C 1
ATOM 1109 O O . GLY A 1 141 ? -2.548 44.726 -17.753 1.00 72.56 141 GLY A O 1
ATOM 1110 N N . ARG A 1 142 ? -1.043 44.418 -16.099 1.00 68.50 142 ARG A N 1
ATOM 1111 C CA . ARG A 1 142 ? -0.993 45.822 -15.688 1.00 68.50 142 ARG A CA 1
ATOM 1112 C C . ARG A 1 142 ? -0.630 46.641 -16.930 1.00 68.50 142 ARG A C 1
ATOM 1114 O O . ARG A 1 142 ? 0.475 46.493 -17.445 1.00 68.50 142 ARG A O 1
ATOM 1121 N N . VAL A 1 143 ? -1.562 47.456 -17.434 1.00 59.03 143 VAL A N 1
ATOM 1122 C CA . VAL A 1 143 ? -1.235 48.469 -18.445 1.00 59.03 143 VAL A CA 1
ATOM 1123 C C . VAL A 1 143 ? -0.143 49.313 -17.810 1.00 59.03 143 VAL A C 1
ATOM 1125 O O . VAL A 1 143 ? -0.307 49.736 -16.662 1.00 59.03 143 VAL A O 1
ATOM 1128 N N . ALA A 1 144 ? 0.994 49.443 -18.491 1.00 57.06 144 ALA A N 1
ATOM 1129 C CA . ALA A 1 144 ? 2.113 50.233 -18.010 1.00 57.06 144 ALA A CA 1
ATOM 1130 C C . ALA A 1 144 ? 1.573 51.609 -17.609 1.00 57.06 144 ALA A C 1
ATOM 1132 O O . ALA A 1 144 ? 1.120 52.372 -18.459 1.00 57.06 144 ALA A O 1
ATOM 1133 N N . VAL A 1 145 ? 1.526 51.871 -16.301 1.00 56.78 145 VAL A N 1
ATOM 1134 C CA . VAL A 1 145 ? 1.152 53.186 -15.797 1.00 56.78 145 VAL A CA 1
ATOM 1135 C C . VAL A 1 145 ? 2.219 54.126 -16.321 1.00 56.78 145 VAL A C 1
ATOM 1137 O O . VAL A 1 145 ? 3.407 53.931 -16.061 1.00 56.78 145 VAL A O 1
ATOM 1140 N N . GLU A 1 146 ? 1.766 55.083 -17.119 1.00 54.69 146 GLU A N 1
ATOM 1141 C CA . GLU A 1 146 ? 2.572 56.14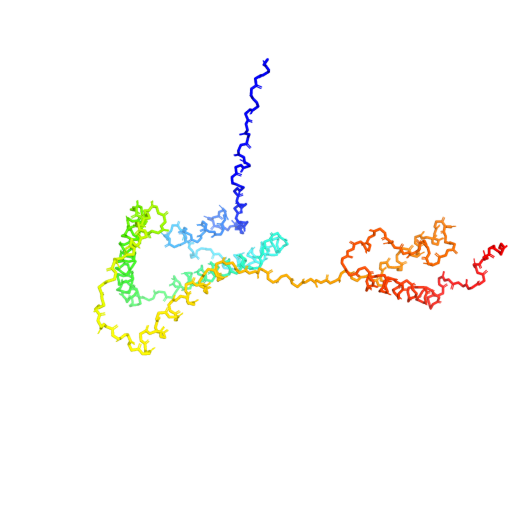3 -17.692 1.00 54.69 146 GLU A CA 1
ATOM 1142 C C . GLU A 1 146 ? 3.460 56.768 -16.614 1.00 54.69 146 GLU A C 1
ATOM 1144 O O . GLU A 1 146 ? 2.997 57.107 -15.526 1.00 54.69 146 GLU A O 1
ATOM 1149 N N . ASN A 1 147 ? 4.748 56.854 -16.950 1.00 54.22 147 ASN A N 1
ATOM 1150 C CA . ASN A 1 147 ? 5.849 57.581 -16.322 1.00 54.22 147 ASN A CA 1
ATOM 1151 C C . ASN A 1 147 ? 5.455 58.640 -15.271 1.00 54.22 147 ASN A C 1
ATOM 1153 O O . ASN A 1 147 ? 5.580 59.841 -15.490 1.00 54.22 147 ASN A O 1
ATOM 1157 N N . GLY A 1 148 ? 5.071 58.189 -14.082 1.00 52.19 148 GLY A N 1
ATOM 1158 C CA . GLY A 1 148 ? 5.119 58.968 -12.857 1.00 52.19 148 GLY A CA 1
ATOM 1159 C C . GLY A 1 148 ? 6.264 58.419 -12.028 1.00 52.19 148 GLY A C 1
ATOM 1160 O O . GLY A 1 148 ? 6.136 57.339 -11.454 1.00 52.19 148 GLY A O 1
ATOM 1161 N N . VAL A 1 149 ? 7.395 59.126 -11.989 1.00 55.44 149 VAL A N 1
ATOM 1162 C CA . VAL A 1 149 ? 8.554 58.764 -11.161 1.00 55.44 149 VAL A CA 1
ATOM 1163 C C . VAL A 1 149 ? 8.158 58.898 -9.688 1.00 55.44 149 VAL A C 1
ATOM 1165 O O . VAL A 1 149 ? 8.429 59.900 -9.034 1.00 55.44 149 VAL A O 1
ATOM 1168 N N . SER A 1 150 ? 7.475 57.891 -9.149 1.00 54.00 150 SER A N 1
ATOM 1169 C CA . SER A 1 150 ? 7.356 57.717 -7.710 1.00 54.00 150 SER A CA 1
ATOM 1170 C C . SER A 1 150 ? 8.615 56.995 -7.259 1.00 54.00 150 SER A C 1
ATOM 1172 O O . SER A 1 150 ? 8.799 55.809 -7.531 1.00 54.00 150 SER A O 1
ATOM 1174 N N . GLY A 1 151 ? 9.516 57.745 -6.624 1.00 58.19 151 GLY A N 1
ATOM 1175 C CA . GLY A 1 151 ? 10.787 57.273 -6.083 1.00 58.19 151 GLY A CA 1
ATOM 1176 C C . GLY A 1 151 ? 10.622 56.298 -4.918 1.00 58.19 151 GLY A C 1
ATOM 1177 O O . GLY A 1 151 ? 11.075 56.572 -3.813 1.00 58.19 151 GLY A O 1
ATOM 1178 N N . ARG A 1 152 ? 10.004 55.138 -5.146 1.00 58.16 152 ARG A N 1
ATOM 1179 C CA . ARG A 1 152 ? 10.207 53.974 -4.287 1.00 58.16 152 ARG A CA 1
ATOM 1180 C C . ARG A 1 152 ? 11.433 53.236 -4.795 1.00 58.16 152 ARG A C 1
ATOM 1182 O O . ARG A 1 152 ? 11.345 52.378 -5.666 1.00 58.16 152 ARG A O 1
ATOM 1189 N N . GLN A 1 153 ? 12.585 53.613 -4.250 1.00 61.12 153 GLN A N 1
ATOM 1190 C CA . GLN A 1 153 ? 13.791 52.802 -4.342 1.00 61.12 153 GLN A CA 1
ATOM 1191 C C . GLN A 1 153 ? 13.486 51.464 -3.659 1.00 61.12 153 GLN A C 1
ATOM 1193 O O . GLN A 1 153 ? 13.346 51.404 -2.440 1.00 61.12 153 GLN A O 1
ATOM 1198 N N . GLY A 1 154 ? 13.288 50.405 -4.443 1.00 64.62 154 GLY A N 1
ATOM 1199 C CA . GLY A 1 154 ? 13.234 49.056 -3.894 1.00 64.62 154 GLY A CA 1
ATOM 1200 C C . GLY A 1 154 ? 14.596 48.723 -3.292 1.00 64.62 154 GLY A C 1
ATOM 1201 O O . GLY A 1 154 ? 15.621 48.884 -3.953 1.00 64.62 154 GLY A O 1
ATOM 1202 N N . THR A 1 155 ? 14.621 48.292 -2.034 1.00 81.38 155 THR A N 1
ATOM 1203 C CA . THR A 1 155 ? 15.846 47.811 -1.390 1.00 81.38 155 THR A CA 1
ATOM 1204 C C . THR A 1 155 ? 16.342 46.557 -2.118 1.00 81.38 155 THR A C 1
ATOM 1206 O O . THR A 1 155 ? 15.537 45.772 -2.617 1.00 81.38 155 THR A O 1
ATOM 1209 N N . TYR A 1 156 ? 17.656 46.310 -2.132 1.00 79.50 156 TYR A N 1
ATOM 1210 C CA . TYR A 1 156 ? 18.246 45.076 -2.681 1.00 79.50 156 TYR A CA 1
ATOM 1211 C C . TYR A 1 156 ? 17.584 43.798 -2.129 1.00 79.50 156 TYR A C 1
ATOM 1213 O O . TYR A 1 156 ? 17.388 42.830 -2.857 1.00 79.50 156 TYR A O 1
ATOM 1221 N N . PHE A 1 157 ? 17.154 43.829 -0.865 1.00 79.19 157 PHE A N 1
ATOM 1222 C CA . PHE A 1 157 ? 16.398 42.746 -0.239 1.00 79.19 157 PHE A CA 1
ATOM 1223 C C . PHE A 1 157 ? 15.067 42.454 -0.950 1.00 79.19 157 PHE A C 1
ATOM 1225 O O . PHE A 1 157 ? 14.763 41.300 -1.221 1.00 79.19 157 PHE A O 1
ATOM 1232 N N . SER A 1 158 ? 14.315 43.488 -1.339 1.00 83.38 158 SER A N 1
ATOM 1233 C CA . SER A 1 158 ? 13.061 43.329 -2.085 1.00 83.38 158 SER A CA 1
ATOM 1234 C C . SER A 1 158 ? 13.295 42.752 -3.483 1.00 83.38 158 SER A C 1
ATOM 1236 O O . SER A 1 158 ? 12.465 42.002 -3.984 1.00 83.38 158 SER A O 1
ATOM 1238 N N . LEU A 1 159 ? 14.432 43.073 -4.114 1.00 84.19 159 LEU A N 1
ATOM 1239 C CA . LEU A 1 159 ? 14.814 42.456 -5.385 1.00 84.19 159 LEU A CA 1
ATOM 1240 C C . LEU A 1 159 ? 15.117 40.963 -5.205 1.00 84.19 159 LEU A C 1
ATOM 1242 O O . LEU A 1 159 ? 14.641 40.151 -5.994 1.00 84.19 159 LEU A O 1
ATOM 1246 N N . LEU A 1 160 ? 15.873 40.599 -4.166 1.00 86.06 160 LEU A N 1
ATOM 1247 C CA . LEU A 1 160 ? 16.167 39.200 -3.853 1.00 86.06 160 LEU A CA 1
ATOM 1248 C C . LEU A 1 160 ? 14.900 38.398 -3.533 1.00 86.06 160 LEU A C 1
ATOM 1250 O O . LEU A 1 160 ? 14.751 37.297 -4.050 1.00 86.06 160 LEU A O 1
ATOM 1254 N N . GLU A 1 161 ? 13.980 38.955 -2.746 1.00 86.06 161 GLU A N 1
ATOM 1255 C CA . GLU A 1 161 ? 12.701 38.324 -2.395 1.00 86.06 161 GLU A CA 1
ATOM 1256 C C . GLU A 1 161 ? 11.848 38.040 -3.640 1.00 86.06 161 GLU A C 1
ATOM 1258 O O . GLU A 1 161 ? 11.351 36.929 -3.827 1.00 86.06 161 GLU A O 1
ATOM 1263 N N . VAL A 1 162 ? 11.759 39.009 -4.557 1.00 86.12 162 VAL A N 1
ATOM 1264 C CA . VAL A 1 162 ? 11.054 38.825 -5.831 1.00 86.12 162 VAL A CA 1
ATOM 1265 C C . VAL A 1 162 ? 11.744 37.766 -6.694 1.00 86.12 162 VAL A C 1
ATOM 1267 O O . VAL A 1 162 ? 11.069 36.866 -7.192 1.00 86.12 162 VAL A O 1
ATOM 1270 N N . CYS A 1 163 ? 13.071 37.815 -6.844 1.00 85.00 163 CYS A N 1
ATOM 1271 C CA . CYS A 1 163 ? 13.815 36.808 -7.608 1.00 85.00 163 CYS A CA 1
ATOM 1272 C C . CYS A 1 163 ? 13.628 35.394 -7.039 1.00 85.00 163 CYS A C 1
ATOM 1274 O O . CYS A 1 163 ? 13.454 34.446 -7.803 1.00 85.00 163 CYS A O 1
ATOM 1276 N N . LEU A 1 164 ? 13.622 35.255 -5.713 1.00 87.06 164 LEU A N 1
ATOM 1277 C CA . LEU A 1 164 ? 13.442 33.974 -5.041 1.00 87.06 164 LEU A CA 1
ATOM 1278 C C . LEU A 1 164 ? 12.023 33.426 -5.259 1.00 87.06 164 LEU A C 1
ATOM 1280 O O . LEU A 1 164 ? 11.884 32.276 -5.662 1.00 87.06 164 LEU A O 1
ATOM 1284 N N . SER A 1 165 ? 10.990 34.270 -5.151 1.00 85.50 165 SER A N 1
ATOM 1285 C CA . SER A 1 165 ? 9.598 33.864 -5.421 1.00 85.50 165 SER A CA 1
ATOM 1286 C C . SER A 1 165 ? 9.365 33.379 -6.862 1.00 85.50 165 SER A C 1
ATOM 1288 O O . SER A 1 165 ? 8.556 32.483 -7.108 1.00 85.50 165 SER A O 1
ATOM 1290 N N . VAL A 1 166 ? 10.091 33.946 -7.834 1.00 85.44 166 VAL A N 1
ATOM 1291 C CA . VAL A 1 166 ? 10.034 33.508 -9.236 1.00 85.44 166 VAL A CA 1
ATOM 1292 C C . VAL A 1 166 ? 10.717 32.152 -9.406 1.00 85.44 166 VAL A C 1
ATOM 1294 O O . VAL A 1 166 ? 10.167 31.278 -10.071 1.00 85.44 166 VAL A O 1
ATOM 1297 N N . LEU A 1 167 ? 11.883 31.956 -8.784 1.00 82.44 167 LEU A N 1
ATOM 1298 C CA . LEU A 1 167 ? 12.605 30.684 -8.838 1.00 82.44 167 LEU A CA 1
ATOM 1299 C C . LEU A 1 167 ? 11.822 29.547 -8.173 1.00 82.44 167 LEU A C 1
ATOM 1301 O O . LEU A 1 167 ? 11.733 28.469 -8.752 1.00 82.44 167 LEU A O 1
ATOM 1305 N N . GLU A 1 168 ? 11.205 29.784 -7.013 1.00 81.19 168 GLU A N 1
ATOM 1306 C CA . GLU A 1 168 ? 10.350 28.796 -6.338 1.00 81.19 168 GLU A CA 1
ATOM 1307 C C . GLU A 1 168 ? 9.163 28.378 -7.212 1.00 81.19 168 GLU A C 1
ATOM 1309 O O . GLU A 1 168 ? 8.843 27.193 -7.311 1.00 81.19 168 GLU A O 1
ATOM 1314 N N . ARG A 1 169 ? 8.539 29.332 -7.915 1.00 76.94 169 ARG A N 1
ATOM 1315 C CA . ARG A 1 169 ? 7.423 29.044 -8.823 1.00 76.94 169 ARG A CA 1
ATOM 1316 C C . ARG A 1 169 ? 7.830 28.143 -9.990 1.00 76.94 169 ARG A C 1
ATOM 1318 O O . ARG A 1 169 ? 7.046 27.282 -10.387 1.00 76.94 169 ARG A O 1
ATOM 1325 N N . GLU A 1 170 ? 9.024 28.341 -10.540 1.00 72.44 170 GLU A N 1
ATOM 1326 C CA . GLU A 1 170 ? 9.566 27.467 -11.585 1.00 72.44 170 GLU A CA 1
ATOM 1327 C C . GLU A 1 170 ? 9.979 26.100 -11.022 1.00 72.44 170 GLU A C 1
ATOM 1329 O O . GLU A 1 170 ? 9.758 25.080 -11.673 1.00 72.44 170 GLU A O 1
ATOM 1334 N N . LEU A 1 171 ? 10.489 26.042 -9.788 1.00 65.25 171 LEU A N 1
ATOM 1335 C CA . LEU A 1 171 ? 10.860 24.784 -9.136 1.00 65.25 171 LEU A CA 1
ATOM 1336 C C . LEU A 1 171 ? 9.645 23.868 -8.916 1.00 65.25 171 LEU A C 1
ATOM 1338 O O . LEU A 1 171 ? 9.691 22.691 -9.266 1.00 65.25 171 LEU A O 1
ATOM 1342 N N . VAL A 1 172 ? 8.526 24.421 -8.433 1.00 63.81 172 VAL A N 1
ATOM 1343 C CA . VAL A 1 172 ? 7.269 23.674 -8.228 1.00 63.81 172 VAL A CA 1
ATOM 1344 C C . VAL A 1 172 ? 6.730 23.098 -9.544 1.00 63.81 172 VAL A C 1
ATOM 1346 O O . VAL A 1 172 ? 6.201 21.986 -9.572 1.00 63.81 172 VAL A O 1
ATOM 1349 N N . ARG A 1 173 ? 6.899 23.809 -10.668 1.00 60.22 173 ARG A N 1
ATOM 1350 C CA . ARG A 1 173 ? 6.533 23.278 -11.994 1.00 60.22 173 ARG A CA 1
ATOM 1351 C C . ARG A 1 173 ? 7.379 22.065 -12.370 1.00 60.22 173 ARG A C 1
ATOM 1353 O O . ARG A 1 173 ? 6.839 21.096 -12.902 1.00 60.22 173 ARG A O 1
ATOM 1360 N N . VAL A 1 174 ? 8.671 22.094 -12.056 1.00 57.53 174 VAL A N 1
ATOM 1361 C CA . VAL A 1 174 ? 9.594 20.982 -12.320 1.00 57.53 174 VAL A CA 1
ATOM 1362 C C . VAL A 1 174 ? 9.297 19.772 -11.424 1.00 57.53 174 VAL A C 1
ATOM 1364 O O . VAL A 1 174 ? 9.362 18.642 -11.902 1.00 57.53 174 VAL A O 1
ATOM 1367 N N . GLU A 1 175 ? 8.901 19.973 -10.164 1.00 51.75 175 GLU A N 1
ATOM 1368 C CA . GLU A 1 175 ? 8.573 18.874 -9.238 1.00 51.75 175 GLU A CA 1
ATOM 1369 C C . GLU A 1 175 ? 7.332 18.075 -9.660 1.00 51.75 175 GLU A C 1
ATOM 1371 O O . GLU A 1 175 ? 7.316 16.852 -9.527 1.00 51.75 175 GLU A O 1
ATOM 1376 N N . THR A 1 176 ? 6.314 18.718 -10.247 1.00 51.69 176 THR A N 1
ATOM 1377 C CA . THR A 1 176 ? 5.160 17.985 -10.813 1.00 51.69 176 THR A CA 1
ATOM 1378 C C . THR A 1 176 ? 5.515 17.138 -12.037 1.00 51.69 176 THR A C 1
ATOM 1380 O O . THR A 1 176 ? 4.811 16.182 -12.360 1.00 51.69 176 THR A O 1
ATOM 1383 N N . SER A 1 177 ? 6.640 17.430 -12.688 1.00 50.50 177 SER A N 1
ATOM 1384 C CA . SER A 1 177 ? 7.224 16.600 -13.734 1.00 50.50 177 SER A CA 1
ATOM 1385 C C . SER A 1 177 ? 8.367 15.769 -13.164 1.00 50.50 177 SER A C 1
ATOM 1387 O O . SER A 1 177 ? 9.506 15.970 -13.559 1.00 50.50 177 SER A O 1
ATOM 1389 N N . VAL A 1 178 ? 8.114 14.847 -12.230 1.00 52.75 178 VAL A N 1
ATOM 1390 C CA . VAL A 1 178 ? 9.160 13.898 -11.810 1.00 52.75 178 VAL A CA 1
ATOM 1391 C C . VAL A 1 178 ? 9.562 13.085 -13.047 1.00 52.75 178 VAL A C 1
ATOM 1393 O O . VAL A 1 178 ? 8.769 12.250 -13.497 1.00 52.75 178 VAL A O 1
ATOM 1396 N N . PRO A 1 179 ? 10.752 13.288 -13.650 1.00 55.47 179 PRO A N 1
ATOM 1397 C CA . PRO A 1 179 ? 11.166 12.422 -14.732 1.00 55.47 179 PRO A CA 1
ATOM 1398 C C . PRO A 1 179 ? 11.426 11.065 -14.087 1.00 55.47 179 PRO A C 1
ATOM 1400 O O . PRO A 1 179 ? 12.307 10.923 -13.240 1.00 55.47 179 PRO A O 1
ATOM 1403 N N . ILE A 1 180 ? 10.620 10.065 -14.440 1.00 53.66 180 ILE A N 1
ATOM 1404 C CA . ILE A 1 180 ? 10.850 8.689 -14.009 1.00 53.66 180 ILE A CA 1
ATOM 1405 C C . ILE A 1 180 ? 12.249 8.315 -14.502 1.00 53.66 180 ILE A C 1
ATOM 1407 O O . ILE A 1 180 ? 12.447 8.074 -15.695 1.00 53.66 180 ILE A O 1
ATOM 1411 N N . TYR A 1 181 ? 13.225 8.296 -13.593 1.00 52.97 181 TYR A N 1
ATOM 1412 C CA . TYR A 1 181 ? 14.585 7.887 -13.903 1.00 52.97 181 TYR A CA 1
ATOM 1413 C C . TYR A 1 181 ? 14.570 6.387 -14.191 1.00 52.97 181 TYR A C 1
ATOM 1415 O O . TYR A 1 181 ? 14.648 5.546 -13.295 1.00 52.97 181 TYR A O 1
ATOM 1423 N N . ARG A 1 182 ? 14.398 6.038 -15.466 1.00 53.03 182 ARG A N 1
ATOM 1424 C CA . ARG A 1 182 ? 14.585 4.673 -15.941 1.00 53.03 182 ARG A CA 1
ATOM 1425 C C . ARG A 1 182 ? 16.073 4.490 -16.167 1.00 53.03 182 ARG A C 1
ATOM 1427 O O . ARG A 1 182 ? 16.630 5.055 -17.105 1.00 53.03 182 ARG A O 1
ATOM 1434 N N . ILE A 1 183 ? 16.708 3.697 -15.307 1.00 65.75 183 ILE A N 1
ATOM 1435 C CA . ILE A 1 183 ? 18.027 3.142 -15.605 1.00 65.75 183 ILE A CA 1
ATOM 1436 C C . ILE A 1 183 ? 17.871 2.397 -16.932 1.00 65.75 183 ILE A C 1
ATOM 1438 O O . ILE A 1 183 ? 17.179 1.381 -17.000 1.00 65.75 183 ILE A O 1
ATOM 1442 N N . ASN A 1 184 ? 18.462 2.933 -17.999 1.00 60.12 184 ASN A N 1
ATOM 1443 C CA . ASN A 1 184 ? 18.588 2.207 -19.250 1.00 60.12 184 ASN A CA 1
ATOM 1444 C C . ASN A 1 184 ? 19.573 1.072 -18.977 1.00 60.12 184 ASN A C 1
ATOM 1446 O O . ASN A 1 184 ? 20.768 1.320 -18.840 1.00 60.12 184 ASN A O 1
ATOM 1450 N N . VAL A 1 185 ? 19.066 -0.145 -18.787 1.00 62.78 185 VAL A N 1
ATOM 1451 C CA . VAL A 1 185 ? 19.911 -1.332 -18.683 1.00 62.78 185 VAL A CA 1
ATOM 1452 C C . VAL A 1 185 ? 20.251 -1.725 -20.120 1.00 62.78 185 VAL A C 1
ATOM 1454 O O . VAL A 1 185 ? 19.369 -2.245 -20.808 1.00 62.78 185 VAL A O 1
ATOM 1457 N N . PRO A 1 186 ? 21.469 -1.447 -20.624 1.00 64.19 186 PRO A N 1
ATOM 1458 C CA . PRO A 1 186 ? 21.839 -1.849 -21.973 1.00 64.19 186 PRO A CA 1
ATOM 1459 C C . PRO A 1 186 ? 21.638 -3.357 -22.135 1.00 64.19 186 PRO A C 1
ATOM 1461 O O . PRO A 1 186 ? 22.078 -4.160 -21.307 1.00 64.19 186 PRO A O 1
ATOM 1464 N N . ALA A 1 187 ? 20.938 -3.737 -23.202 1.00 65.62 187 ALA A N 1
ATOM 1465 C CA . ALA A 1 187 ? 20.707 -5.128 -23.549 1.00 65.62 187 ALA A CA 1
ATOM 1466 C C . ALA A 1 187 ? 22.026 -5.749 -24.036 1.00 65.62 187 ALA A C 1
ATOM 1468 O O . ALA A 1 187 ? 22.392 -5.636 -25.205 1.00 65.62 187 ALA A O 1
ATOM 1469 N N . TYR A 1 188 ? 22.773 -6.375 -23.126 1.00 73.62 188 TYR A N 1
ATOM 1470 C CA . TYR A 1 188 ? 23.944 -7.169 -23.487 1.00 73.62 188 TYR A CA 1
ATOM 1471 C C . TYR A 1 188 ? 23.519 -8.564 -23.942 1.00 73.62 188 TYR A C 1
ATOM 1473 O O . TYR A 1 188 ? 22.676 -9.207 -23.314 1.00 73.62 188 TYR A O 1
ATOM 1481 N N . TRP A 1 189 ? 24.154 -9.055 -25.003 1.00 74.56 189 TRP A N 1
ATOM 1482 C CA . TRP A 1 189 ? 23.998 -10.434 -25.451 1.00 74.56 189 TRP A CA 1
ATOM 1483 C C . TRP A 1 189 ? 24.674 -11.380 -24.449 1.00 74.56 189 TRP A C 1
ATOM 1485 O O . TRP A 1 189 ? 25.880 -11.267 -24.208 1.00 74.56 189 TRP A O 1
ATOM 1495 N N . ARG A 1 190 ? 23.917 -12.290 -23.823 1.00 82.06 190 ARG A N 1
ATOM 1496 C CA . ARG A 1 190 ? 24.477 -13.216 -22.828 1.00 82.06 190 ARG A CA 1
ATOM 1497 C C . ARG A 1 190 ? 25.236 -14.342 -23.521 1.00 82.06 190 ARG A C 1
ATOM 1499 O O . ARG A 1 190 ? 24.860 -14.808 -24.594 1.00 82.06 190 ARG A O 1
ATOM 1506 N N . VAL A 1 191 ? 26.270 -14.850 -22.852 1.00 84.25 191 VAL A N 1
ATOM 1507 C CA . VAL A 1 191 ? 27.043 -16.010 -23.331 1.00 84.25 191 VAL A CA 1
ATOM 1508 C C . VAL A 1 191 ? 26.152 -17.249 -23.486 1.00 84.25 191 VAL A C 1
ATOM 1510 O O . VAL A 1 191 ? 26.335 -18.018 -24.422 1.00 84.25 191 VAL A O 1
ATOM 1513 N N . THR A 1 192 ? 25.152 -17.427 -22.616 1.00 85.62 192 THR A N 1
ATOM 1514 C CA . THR A 1 192 ? 24.180 -18.531 -22.701 1.00 85.62 192 THR A CA 1
ATOM 1515 C C . THR A 1 192 ? 23.368 -18.497 -23.989 1.00 85.62 192 THR A C 1
ATOM 1517 O O . THR A 1 192 ? 23.174 -19.536 -24.618 1.00 85.62 192 THR A O 1
ATOM 1520 N N . ASP A 1 193 ? 22.944 -17.303 -24.397 1.00 83.94 193 ASP A N 1
ATOM 1521 C CA . ASP A 1 193 ? 22.089 -17.097 -25.566 1.00 83.94 193 ASP A CA 1
ATOM 1522 C C . ASP A 1 193 ? 22.909 -17.298 -26.846 1.00 83.94 193 ASP A C 1
ATOM 1524 O O . ASP A 1 193 ? 22.460 -17.942 -27.793 1.00 83.94 193 ASP A O 1
ATOM 1528 N N . ALA A 1 194 ? 24.168 -16.843 -26.834 1.00 83.44 194 ALA A N 1
ATOM 1529 C CA . ALA A 1 194 ? 25.129 -17.135 -27.892 1.00 83.44 194 ALA A CA 1
ATOM 1530 C C . ALA A 1 194 ? 25.401 -18.643 -28.037 1.00 83.44 194 ALA A C 1
ATOM 1532 O O . ALA A 1 194 ? 25.455 -19.157 -29.150 1.00 83.44 194 ALA A O 1
ATOM 1533 N N . LEU A 1 195 ? 25.533 -19.370 -26.924 1.00 83.56 195 LEU A N 1
ATOM 1534 C CA . LEU A 1 195 ? 25.794 -20.812 -26.931 1.00 83.56 195 LEU A CA 1
ATOM 1535 C C . LEU A 1 195 ? 24.599 -21.596 -27.493 1.00 83.56 195 LEU A C 1
ATOM 1537 O O . LEU A 1 195 ? 24.790 -22.510 -28.295 1.00 83.56 195 LEU A O 1
ATOM 1541 N N . ALA A 1 196 ? 23.372 -21.208 -27.130 1.00 84.19 196 ALA A N 1
ATOM 1542 C CA . ALA A 1 196 ? 22.153 -21.786 -27.694 1.00 84.19 196 ALA A CA 1
ATOM 1543 C C . ALA A 1 196 ? 22.083 -21.589 -29.218 1.00 84.19 196 ALA A C 1
ATOM 1545 O O . ALA A 1 196 ? 21.880 -22.559 -29.948 1.00 84.19 196 ALA A O 1
ATOM 1546 N N . LEU A 1 197 ? 22.341 -20.366 -29.694 1.00 81.94 197 LEU A N 1
ATOM 1547 C CA . LEU A 1 197 ? 22.325 -20.042 -31.120 1.00 81.94 197 LEU A CA 1
ATOM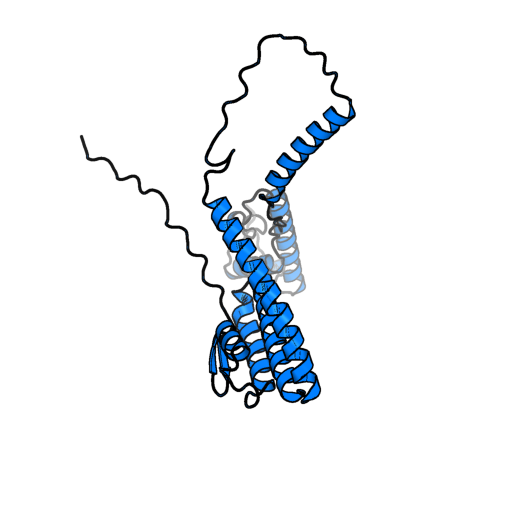 1548 C C . LEU A 1 197 ? 23.397 -20.819 -31.900 1.00 81.94 197 LEU A C 1
ATOM 1550 O O . LEU A 1 197 ? 23.111 -21.391 -32.949 1.00 81.94 197 LEU A O 1
ATOM 1554 N N . VAL A 1 198 ? 24.631 -20.880 -31.388 1.00 80.00 198 VAL A N 1
ATOM 1555 C CA . VAL A 1 198 ? 25.723 -21.616 -32.047 1.00 80.00 198 VAL A CA 1
ATOM 1556 C C . VAL A 1 198 ? 25.401 -23.110 -32.127 1.00 80.00 198 VAL A C 1
ATOM 1558 O O . VAL A 1 198 ? 25.604 -23.717 -33.177 1.00 80.00 198 VAL A O 1
ATOM 1561 N N . ARG A 1 199 ? 24.832 -23.705 -31.071 1.00 81.31 199 ARG A N 1
ATOM 1562 C CA . ARG A 1 199 ? 24.388 -25.109 -31.092 1.00 81.31 199 ARG A CA 1
ATOM 1563 C C . ARG A 1 199 ? 23.283 -25.358 -32.111 1.00 81.31 199 ARG A C 1
ATOM 1565 O O . ARG A 1 199 ? 23.350 -26.346 -32.835 1.00 81.31 199 ARG A O 1
ATOM 1572 N N . GLU A 1 200 ? 22.299 -24.467 -32.194 1.00 82.50 200 GLU A N 1
ATOM 1573 C CA . GLU A 1 200 ? 21.227 -24.556 -33.187 1.00 82.50 200 GLU A CA 1
ATOM 1574 C C . GLU A 1 200 ? 21.790 -24.518 -34.617 1.00 82.50 200 GLU A C 1
ATOM 1576 O O . GLU A 1 200 ? 21.429 -25.336 -35.462 1.00 82.50 200 GLU A O 1
ATOM 1581 N N . LYS A 1 201 ? 22.737 -23.612 -34.887 1.00 77.94 201 LYS A N 1
ATOM 1582 C CA . LYS A 1 201 ? 23.361 -23.475 -36.212 1.00 77.94 201 LYS A CA 1
ATOM 1583 C C . LYS A 1 201 ? 24.243 -24.664 -36.587 1.00 77.94 201 LYS A C 1
ATOM 1585 O O . LYS A 1 201 ? 24.189 -25.099 -37.737 1.00 77.94 201 LYS A O 1
ATOM 1590 N N . ILE A 1 202 ? 25.000 -25.209 -35.632 1.00 76.12 202 ILE A N 1
ATOM 1591 C CA . ILE A 1 202 ? 25.776 -26.444 -35.823 1.00 76.12 202 ILE A CA 1
ATOM 1592 C C . ILE A 1 202 ? 24.832 -27.625 -36.093 1.00 76.12 202 ILE A C 1
ATOM 1594 O O . ILE A 1 202 ? 25.058 -28.375 -37.039 1.00 76.12 202 ILE A O 1
ATOM 1598 N N . GLY A 1 203 ? 23.743 -27.757 -35.326 1.00 77.25 203 GLY A N 1
ATOM 1599 C CA . GLY A 1 203 ? 22.751 -28.823 -35.507 1.00 77.25 203 GLY A CA 1
ATOM 1600 C C . GLY A 1 203 ? 22.038 -28.776 -36.862 1.00 77.25 203 GLY A C 1
ATOM 1601 O O . GLY A 1 203 ? 21.788 -29.816 -37.464 1.00 77.25 203 GLY A O 1
ATOM 1602 N N . ASN A 1 204 ? 21.777 -27.574 -37.381 1.00 74.94 204 ASN A N 1
ATOM 1603 C CA . ASN A 1 204 ? 21.125 -27.370 -38.676 1.00 74.94 204 ASN A CA 1
ATOM 1604 C C . ASN A 1 204 ? 22.085 -27.476 -39.880 1.00 74.94 204 ASN A C 1
ATOM 1606 O O . ASN A 1 204 ? 21.653 -27.290 -41.017 1.00 74.94 204 ASN A O 1
ATOM 1610 N N . GLY A 1 205 ? 23.386 -27.723 -39.661 1.00 67.75 205 GLY A N 1
ATOM 1611 C CA . GLY A 1 205 ? 24.399 -27.800 -40.726 1.00 67.75 205 GLY A CA 1
ATOM 1612 C C . GLY A 1 205 ? 24.630 -26.482 -41.481 1.00 67.75 205 GLY A C 1
ATOM 1613 O O . GLY A 1 205 ? 25.301 -26.459 -42.509 1.00 67.75 205 GLY A O 1
ATOM 1614 N N . ALA A 1 206 ? 24.078 -25.379 -40.974 1.00 63.94 206 ALA A N 1
ATOM 1615 C CA . ALA A 1 206 ? 24.142 -24.046 -41.565 1.00 63.94 206 ALA A CA 1
ATOM 1616 C C . ALA A 1 206 ? 25.223 -23.185 -40.901 1.00 63.94 206 ALA A C 1
ATOM 1618 O O . ALA A 1 206 ? 25.122 -21.967 -40.903 1.00 63.94 206 ALA A O 1
ATOM 1619 N N . TYR A 1 207 ? 26.215 -23.810 -40.269 1.00 66.06 207 TYR A N 1
ATOM 1620 C CA . TYR A 1 207 ? 27.327 -23.109 -39.648 1.00 66.06 207 TYR A CA 1
ATOM 1621 C C . TYR A 1 207 ? 28.438 -22.912 -40.682 1.00 66.06 207 TYR A C 1
ATOM 1623 O O . TYR A 1 207 ? 29.241 -23.817 -40.911 1.00 66.06 207 TYR A O 1
ATOM 1631 N N . ARG A 1 208 ? 28.471 -21.744 -41.338 1.00 65.12 208 ARG A N 1
ATOM 1632 C CA . ARG A 1 208 ? 29.567 -21.376 -42.253 1.00 65.12 208 ARG A CA 1
ATOM 1633 C C . ARG A 1 208 ? 30.519 -20.372 -41.636 1.00 65.12 208 ARG A C 1
ATOM 1635 O O . ARG A 1 208 ? 31.729 -20.497 -41.808 1.00 65.12 208 ARG A O 1
ATOM 1642 N N . SER A 1 209 ? 29.996 -19.390 -40.905 1.00 66.88 209 SER A N 1
ATOM 1643 C CA . SER A 1 209 ? 30.825 -18.389 -40.240 1.00 66.88 209 SER A CA 1
ATOM 1644 C C . SER A 1 209 ? 30.240 -17.954 -38.892 1.00 66.88 209 SER A C 1
ATOM 1646 O O . SER A 1 209 ? 29.038 -17.746 -38.723 1.00 66.88 209 SER A O 1
ATOM 1648 N N . ILE A 1 210 ? 31.126 -17.776 -37.906 1.00 66.38 210 ILE A N 1
ATOM 1649 C CA . ILE A 1 210 ? 30.780 -17.187 -36.599 1.00 66.38 210 ILE A CA 1
ATOM 1650 C C . ILE A 1 210 ? 30.300 -15.740 -36.780 1.00 66.38 210 ILE A C 1
ATOM 1652 O O . ILE A 1 210 ? 29.446 -15.256 -36.042 1.00 66.38 210 ILE A O 1
ATOM 1656 N N . TRP A 1 211 ? 30.867 -15.044 -37.764 1.00 63.62 211 TRP A N 1
ATOM 1657 C CA . TRP A 1 211 ? 30.779 -13.594 -37.890 1.00 63.62 211 TRP A CA 1
ATOM 1658 C C . TRP A 1 211 ? 29.517 -13.106 -38.602 1.00 63.62 211 TRP A C 1
ATOM 1660 O O . TRP A 1 211 ? 29.043 -12.013 -38.297 1.00 63.62 211 TRP A O 1
ATOM 1670 N N . GLU A 1 212 ? 28.950 -13.898 -39.512 1.00 64.50 212 GLU A N 1
ATOM 1671 C CA . GLU A 1 212 ? 27.791 -13.473 -40.307 1.00 64.50 212 GLU A CA 1
ATOM 1672 C C . GLU A 1 212 ? 26.493 -14.128 -39.820 1.00 64.50 212 GLU A C 1
ATOM 1674 O O . GLU A 1 212 ? 25.458 -13.467 -39.783 1.00 64.50 212 GLU A O 1
ATOM 1679 N N . GLU A 1 213 ? 26.546 -15.391 -39.379 1.00 65.06 213 GLU A N 1
ATOM 1680 C CA . GLU A 1 213 ? 25.347 -16.209 -39.124 1.00 65.06 213 GLU A CA 1
ATOM 1681 C C . GLU A 1 213 ? 25.073 -16.481 -37.636 1.00 65.06 213 GLU A C 1
ATOM 1683 O O . GLU A 1 213 ? 23.945 -16.831 -37.275 1.00 65.06 213 GLU A O 1
ATOM 1688 N N . CYS A 1 214 ? 26.075 -16.304 -36.765 1.00 63.88 214 CYS A N 1
ATOM 1689 C CA . CYS A 1 214 ? 25.957 -16.535 -35.317 1.00 63.88 214 CYS A CA 1
ATOM 1690 C C . CYS A 1 214 ? 25.758 -15.244 -34.502 1.00 63.88 214 CYS A C 1
ATOM 1692 O O . CYS A 1 214 ? 25.866 -15.269 -33.278 1.00 63.88 214 CYS A O 1
ATOM 1694 N N . ILE A 1 215 ? 25.462 -14.117 -35.159 1.00 72.50 215 ILE A N 1
ATOM 1695 C CA . ILE A 1 215 ? 25.163 -12.838 -34.501 1.00 72.50 215 ILE A CA 1
ATOM 1696 C C . ILE A 1 215 ? 23.773 -12.363 -34.950 1.00 72.50 215 ILE A C 1
ATOM 1698 O O . ILE A 1 215 ? 23.524 -12.233 -36.150 1.00 72.50 215 ILE A O 1
ATOM 1702 N N . PRO A 1 216 ? 22.851 -12.055 -34.024 1.00 70.62 216 PRO A N 1
ATOM 1703 C CA . PRO A 1 216 ? 21.514 -11.589 -34.362 1.00 70.62 216 PRO A CA 1
ATOM 1704 C C . PRO A 1 216 ? 21.541 -10.084 -34.630 1.00 70.62 216 PRO A C 1
ATOM 1706 O O . PRO A 1 216 ? 21.099 -9.272 -33.818 1.00 70.62 216 PRO A O 1
ATOM 1709 N N . TRP A 1 217 ? 22.063 -9.704 -35.797 1.00 65.69 217 TRP A N 1
ATOM 1710 C CA . TRP A 1 217 ? 22.172 -8.306 -36.224 1.00 65.69 217 TRP A CA 1
ATOM 1711 C C . TRP A 1 217 ? 20.836 -7.549 -36.166 1.00 65.69 217 TRP A C 1
ATOM 1713 O O . TRP A 1 217 ? 20.826 -6.352 -35.889 1.00 65.69 217 TRP A O 1
ATOM 1723 N N . SER A 1 218 ? 19.712 -8.245 -36.366 1.00 62.56 218 SER A N 1
ATOM 1724 C CA . SER A 1 218 ? 18.356 -7.688 -36.279 1.00 62.56 218 SER A CA 1
ATOM 1725 C C . SER A 1 218 ? 17.947 -7.298 -34.853 1.00 62.56 218 SER A C 1
ATOM 1727 O O . SER A 1 218 ? 17.277 -6.282 -34.670 1.00 62.56 218 SER A O 1
ATOM 1729 N N . ALA A 1 219 ? 18.388 -8.052 -33.842 1.00 61.03 219 ALA A N 1
ATOM 1730 C CA . ALA A 1 219 ? 18.060 -7.818 -32.434 1.00 61.03 219 ALA A CA 1
ATOM 1731 C C . ALA A 1 219 ? 18.902 -6.698 -31.789 1.00 61.03 219 ALA A C 1
ATOM 1733 O O . ALA A 1 219 ? 18.565 -6.214 -30.712 1.00 61.03 219 ALA A O 1
ATOM 1734 N N . LEU A 1 220 ? 19.980 -6.259 -32.448 1.00 63.78 220 LEU A N 1
ATOM 1735 C CA . LEU A 1 220 ? 20.945 -5.271 -31.938 1.00 63.78 220 LEU A CA 1
ATOM 1736 C C . LEU A 1 220 ? 20.629 -3.823 -32.383 1.00 63.78 220 LEU A C 1
ATOM 1738 O O . LEU A 1 220 ? 21.507 -2.956 -32.390 1.00 63.78 220 LEU A O 1
ATOM 1742 N N . SER A 1 221 ? 19.380 -3.547 -32.771 1.00 57.47 221 SER A N 1
ATOM 1743 C CA . SER A 1 221 ? 18.935 -2.237 -33.264 1.00 57.47 221 SER A CA 1
ATOM 1744 C C . SER A 1 221 ? 18.600 -1.288 -32.104 1.00 57.47 221 SER A C 1
ATOM 1746 O O . SER A 1 221 ? 17.517 -1.360 -31.530 1.00 57.47 221 SER A O 1
ATOM 1748 N N . GLY A 1 222 ? 19.522 -0.386 -31.749 1.00 68.69 222 GLY A N 1
ATOM 1749 C CA . GLY A 1 222 ? 19.317 0.634 -30.711 1.00 68.69 222 GLY A CA 1
ATOM 1750 C C . GLY A 1 222 ? 20.416 1.712 -30.680 1.00 68.69 222 GLY A C 1
ATOM 1751 O O . GLY A 1 222 ? 21.388 1.606 -31.432 1.00 68.69 222 GLY A O 1
ATOM 1752 N N . PRO A 1 223 ? 20.291 2.747 -29.823 1.00 65.31 223 PRO A N 1
ATOM 1753 C CA . PRO A 1 223 ? 21.267 3.842 -29.712 1.00 65.31 223 PRO A CA 1
ATOM 1754 C C . PRO A 1 223 ? 22.675 3.353 -29.320 1.00 65.31 223 PRO A C 1
ATOM 1756 O O . PRO A 1 223 ? 23.666 3.901 -29.795 1.00 65.31 223 PRO A O 1
ATOM 1759 N N . ASP A 1 224 ? 22.769 2.249 -28.570 1.00 69.12 224 ASP A N 1
ATOM 1760 C CA . ASP A 1 224 ? 24.028 1.612 -28.149 1.00 69.12 224 ASP A CA 1
ATOM 1761 C C . ASP A 1 224 ? 24.491 0.474 -29.080 1.00 69.12 224 ASP A C 1
ATOM 1763 O O . ASP A 1 224 ? 25.126 -0.493 -28.649 1.00 69.12 224 ASP A O 1
ATOM 1767 N N . ARG A 1 225 ? 24.208 0.578 -30.386 1.00 72.38 225 ARG A N 1
ATOM 1768 C CA . ARG A 1 225 ? 24.547 -0.452 -31.388 1.00 72.38 225 ARG A CA 1
ATOM 1769 C C . ARG A 1 225 ? 26.010 -0.895 -31.320 1.00 72.38 225 ARG A C 1
ATOM 1771 O O . ARG A 1 225 ? 26.302 -2.081 -31.416 1.00 72.38 225 ARG A O 1
ATOM 1778 N N . ILE A 1 226 ? 26.944 0.040 -31.142 1.00 73.38 226 ILE A N 1
ATOM 1779 C CA . ILE A 1 226 ? 28.385 -0.264 -31.145 1.00 73.38 226 ILE A CA 1
ATOM 1780 C C . ILE A 1 226 ? 28.763 -1.148 -29.947 1.00 73.38 226 ILE A C 1
ATOM 1782 O O . ILE A 1 226 ? 29.521 -2.107 -30.103 1.00 73.38 226 ILE A O 1
ATOM 1786 N N . ILE A 1 227 ? 28.229 -0.844 -28.762 1.00 74.81 227 ILE A N 1
ATOM 1787 C CA . ILE A 1 227 ? 28.509 -1.591 -27.530 1.00 74.81 227 ILE A CA 1
ATOM 1788 C C . ILE A 1 227 ? 27.832 -2.964 -27.596 1.00 74.81 227 ILE A C 1
ATOM 1790 O O . ILE A 1 227 ? 28.470 -3.976 -27.303 1.00 74.81 227 ILE A O 1
ATOM 1794 N N . ALA A 1 228 ? 26.584 -3.015 -28.068 1.00 76.31 228 ALA A N 1
ATOM 1795 C CA . ALA A 1 228 ? 25.827 -4.251 -28.222 1.00 76.31 228 ALA A CA 1
ATOM 1796 C C . ALA A 1 228 ? 26.487 -5.215 -29.230 1.00 76.31 228 ALA A C 1
ATOM 1798 O O . ALA A 1 228 ? 26.653 -6.397 -28.932 1.00 76.31 228 ALA A O 1
ATOM 1799 N N . CYS A 1 229 ? 26.965 -4.712 -30.377 1.00 77.81 229 CYS A N 1
ATOM 1800 C CA . CYS A 1 229 ? 27.705 -5.515 -31.357 1.00 77.81 229 CYS A CA 1
ATOM 1801 C C . CYS A 1 229 ? 29.006 -6.089 -30.776 1.00 77.81 229 CYS A C 1
ATOM 1803 O O . CYS A 1 229 ? 29.303 -7.265 -30.972 1.00 77.81 229 CYS A O 1
ATOM 1805 N N . ARG A 1 230 ? 29.778 -5.284 -30.030 1.00 79.25 230 ARG A N 1
ATOM 1806 C CA . ARG A 1 230 ? 31.020 -5.750 -29.385 1.00 79.25 230 ARG A CA 1
ATOM 1807 C C . ARG A 1 230 ? 30.746 -6.824 -28.331 1.00 79.25 230 ARG A C 1
ATOM 1809 O O . ARG A 1 230 ? 31.479 -7.808 -28.266 1.00 79.25 230 ARG A O 1
ATOM 1816 N N . ALA A 1 231 ? 29.682 -6.660 -27.545 1.00 82.06 231 ALA A N 1
ATOM 1817 C CA . ALA A 1 231 ? 29.264 -7.646 -26.555 1.00 82.06 231 ALA A CA 1
ATOM 1818 C C . ALA A 1 231 ? 28.800 -8.959 -27.211 1.00 82.06 231 ALA A C 1
ATOM 1820 O O . ALA A 1 231 ? 29.205 -10.029 -26.766 1.00 82.06 231 ALA A O 1
ATOM 1821 N N . ALA A 1 232 ? 28.026 -8.889 -28.299 1.00 83.19 232 ALA A N 1
ATOM 1822 C CA . ALA A 1 232 ? 27.585 -10.066 -29.052 1.00 83.19 232 ALA A CA 1
ATOM 1823 C C . ALA A 1 232 ? 28.759 -10.843 -29.667 1.00 83.19 232 ALA A C 1
ATOM 1825 O O . ALA A 1 232 ? 28.813 -12.069 -29.562 1.00 83.19 232 ALA A O 1
ATOM 1826 N N . VAL A 1 233 ? 29.742 -10.135 -30.232 1.00 83.06 233 VAL A N 1
ATOM 1827 C CA . VAL A 1 233 ? 30.995 -10.725 -30.727 1.00 83.06 233 VAL A CA 1
ATOM 1828 C C . VAL A 1 233 ? 31.743 -11.452 -29.609 1.00 83.06 233 VAL A C 1
ATOM 1830 O O . VAL A 1 233 ? 32.085 -12.625 -29.760 1.00 83.06 233 VAL A O 1
ATOM 1833 N N . ALA A 1 234 ? 31.964 -10.783 -28.475 1.00 85.00 234 ALA A N 1
ATOM 1834 C CA . ALA A 1 234 ? 32.675 -11.373 -27.346 1.00 85.00 234 ALA A CA 1
ATOM 1835 C C . ALA A 1 234 ? 31.937 -12.603 -26.792 1.00 85.00 234 ALA A C 1
ATOM 1837 O O . ALA A 1 234 ? 32.556 -13.639 -26.558 1.00 85.00 234 ALA A O 1
ATOM 1838 N N . ALA A 1 235 ? 30.613 -12.522 -26.644 1.00 86.25 235 ALA A N 1
ATOM 1839 C CA . ALA A 1 235 ? 29.788 -13.616 -26.148 1.00 86.25 235 ALA A CA 1
ATOM 1840 C C . ALA A 1 235 ? 29.796 -14.835 -27.084 1.00 86.25 235 ALA A C 1
ATOM 1842 O O . ALA A 1 235 ? 29.901 -15.961 -26.606 1.00 86.25 235 ALA A O 1
ATOM 1843 N N . THR A 1 236 ? 29.744 -14.622 -28.401 1.00 84.50 236 THR A N 1
ATOM 1844 C CA . THR A 1 236 ? 29.773 -15.705 -29.400 1.00 84.50 236 THR A CA 1
ATOM 1845 C C . THR A 1 236 ? 31.147 -16.364 -29.478 1.00 84.50 236 THR A C 1
ATOM 1847 O O . THR A 1 236 ? 31.244 -17.588 -29.549 1.00 84.50 236 THR A O 1
ATOM 1850 N N . PHE A 1 237 ? 32.221 -15.577 -29.376 1.00 84.62 237 PHE A N 1
ATOM 1851 C CA . PHE A 1 237 ? 33.582 -16.106 -29.301 1.00 84.62 237 PHE A CA 1
ATOM 1852 C C . PHE A 1 237 ? 33.798 -16.956 -28.040 1.00 84.62 237 PHE A C 1
ATOM 1854 O O . PHE A 1 237 ? 34.283 -18.084 -28.124 1.00 84.62 237 PHE A O 1
ATOM 1861 N N . VAL A 1 238 ? 33.373 -16.453 -26.875 1.00 88.38 238 VAL A N 1
ATOM 1862 C CA . VAL A 1 238 ? 33.443 -17.197 -25.607 1.00 88.38 238 VAL A CA 1
ATOM 1863 C C . VAL A 1 238 ? 32.578 -18.456 -25.660 1.00 88.38 238 VAL A C 1
ATOM 1865 O O . VAL A 1 238 ? 33.022 -19.509 -25.212 1.00 88.38 238 VAL A O 1
ATOM 1868 N N . ALA A 1 239 ? 31.383 -18.390 -26.252 1.00 86.12 239 ALA A N 1
ATOM 1869 C CA . ALA A 1 239 ? 30.531 -19.561 -26.448 1.00 86.12 239 ALA A CA 1
ATOM 1870 C C . ALA A 1 239 ? 31.203 -20.628 -27.330 1.00 86.12 239 ALA A C 1
ATOM 1872 O O . ALA A 1 239 ? 31.137 -21.812 -27.007 1.00 86.12 239 ALA A O 1
ATOM 1873 N N . GLY A 1 240 ? 31.904 -20.223 -28.393 1.00 83.69 240 GLY A N 1
ATOM 1874 C CA . GLY A 1 240 ? 32.705 -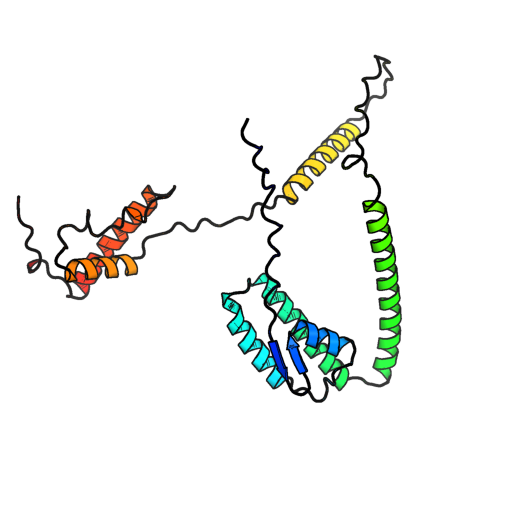21.131 -29.219 1.00 83.69 240 GLY A CA 1
ATOM 1875 C C . GLY A 1 240 ? 33.823 -21.819 -28.429 1.00 83.69 240 GLY A C 1
ATOM 1876 O O . GLY A 1 240 ? 33.970 -23.038 -28.501 1.00 83.69 240 GLY A O 1
ATOM 1877 N N . LEU A 1 241 ? 34.568 -21.067 -27.610 1.00 84.38 241 LEU A N 1
ATOM 1878 C CA . LEU A 1 241 ? 35.601 -21.638 -26.737 1.00 84.38 241 LEU A CA 1
ATOM 1879 C C . LEU A 1 241 ? 35.016 -22.582 -25.679 1.00 84.38 241 LEU A C 1
ATOM 1881 O O . LEU A 1 241 ? 35.615 -23.612 -25.384 1.00 84.38 241 LEU A O 1
ATOM 1885 N N . GLU A 1 242 ? 33.841 -22.268 -25.131 1.00 86.38 242 GLU A N 1
ATOM 1886 C CA . GLU A 1 242 ? 33.127 -23.151 -24.203 1.00 86.38 242 GLU A CA 1
ATOM 1887 C C . GLU A 1 242 ? 32.719 -24.477 -24.858 1.00 86.38 242 GLU A C 1
ATOM 1889 O O . GLU A 1 242 ? 32.816 -25.520 -24.213 1.00 86.38 242 GLU A O 1
ATOM 1894 N N . LEU A 1 243 ? 32.321 -24.476 -26.134 1.00 83.06 243 LEU A N 1
ATOM 1895 C CA . LEU A 1 243 ? 32.004 -25.707 -26.871 1.00 83.06 243 LEU A CA 1
ATOM 1896 C C . LEU A 1 243 ? 33.244 -26.577 -27.104 1.00 83.06 243 LEU A C 1
ATOM 1898 O O . LEU A 1 243 ? 33.194 -27.787 -26.875 1.00 83.06 243 LEU A O 1
ATOM 1902 N N . VAL A 1 244 ? 34.368 -25.963 -27.483 1.00 82.94 244 VAL A N 1
ATOM 1903 C CA . VAL A 1 244 ? 35.656 -26.665 -27.625 1.00 82.94 244 VAL A CA 1
ATOM 1904 C C . VAL A 1 244 ? 36.112 -27.221 -26.276 1.00 82.94 244 VAL A C 1
ATOM 1906 O O . VAL A 1 244 ? 36.504 -28.382 -26.180 1.00 82.94 244 VAL A O 1
ATOM 1909 N N . ARG A 1 245 ? 35.989 -26.431 -25.201 1.00 83.81 245 ARG A N 1
ATOM 1910 C CA . ARG A 1 245 ? 36.333 -26.854 -23.835 1.00 83.81 245 ARG A CA 1
ATOM 1911 C C . ARG A 1 245 ? 35.501 -28.050 -23.360 1.00 83.81 245 ARG A C 1
ATOM 1913 O O . ARG A 1 245 ? 36.005 -28.863 -22.594 1.00 83.81 245 ARG A O 1
ATOM 1920 N N . ARG A 1 246 ? 34.244 -28.163 -23.803 1.00 83.06 246 ARG A N 1
ATOM 1921 C CA . ARG A 1 246 ? 33.336 -29.283 -23.486 1.00 83.06 246 ARG A CA 1
ATOM 1922 C C . ARG A 1 246 ? 33.516 -30.504 -24.393 1.00 83.06 246 ARG A C 1
ATOM 1924 O O . ARG A 1 246 ? 32.883 -31.523 -24.141 1.00 83.06 246 ARG A O 1
ATOM 1931 N N . GLY A 1 247 ? 34.359 -30.415 -25.424 1.00 78.19 247 GLY A N 1
ATOM 1932 C CA . GLY A 1 247 ? 34.553 -31.483 -26.407 1.00 78.19 247 GLY A CA 1
ATOM 1933 C C . GLY A 1 247 ? 33.381 -31.659 -27.380 1.00 78.19 247 GLY A C 1
ATOM 1934 O O . GLY A 1 247 ? 33.320 -32.664 -28.077 1.00 78.19 247 GLY A O 1
ATOM 1935 N N . GLU A 1 248 ? 32.452 -30.699 -27.438 1.00 70.88 248 GLU A N 1
ATOM 1936 C CA . GLU A 1 248 ? 31.292 -30.724 -28.346 1.00 70.88 248 GLU A CA 1
ATOM 1937 C C . GLU A 1 248 ? 31.653 -30.236 -29.762 1.00 70.88 248 GLU A C 1
ATOM 1939 O O . GLU A 1 248 ? 30.886 -30.432 -30.702 1.00 70.88 248 GLU A O 1
ATOM 1944 N N . ALA A 1 249 ? 32.822 -29.608 -29.923 1.00 69.31 249 ALA A N 1
ATOM 1945 C CA . ALA A 1 249 ? 33.354 -29.157 -31.201 1.00 69.31 249 ALA A CA 1
ATOM 1946 C C . ALA A 1 249 ? 34.861 -29.447 -31.290 1.00 69.31 249 ALA A C 1
ATOM 1948 O O . ALA A 1 249 ? 35.620 -29.095 -30.385 1.00 69.31 249 ALA A O 1
ATOM 1949 N N . SER A 1 250 ? 35.298 -30.049 -32.399 1.00 66.31 250 SER A N 1
ATOM 1950 C CA . SER A 1 250 ? 36.711 -30.234 -32.750 1.00 66.31 250 SER A CA 1
ATOM 1951 C C . SER A 1 250 ? 37.027 -29.550 -34.077 1.00 66.31 250 SER A C 1
ATOM 1953 O O . SER A 1 250 ? 36.193 -29.517 -34.980 1.00 66.31 250 SER A O 1
ATOM 1955 N N . ILE A 1 251 ? 38.243 -29.014 -34.198 1.00 61.88 251 ILE A N 1
ATOM 1956 C CA . ILE A 1 251 ? 38.707 -28.288 -35.394 1.00 61.88 251 ILE A CA 1
ATOM 1957 C C . ILE A 1 251 ? 38.707 -29.197 -36.641 1.00 61.88 251 ILE A C 1
ATOM 1959 O O . ILE A 1 251 ? 38.491 -28.706 -37.744 1.00 61.88 251 ILE A O 1
ATOM 1963 N N . ASP A 1 252 ? 38.813 -30.518 -36.467 1.00 59.56 252 ASP A N 1
ATOM 1964 C CA . ASP A 1 252 ? 38.749 -31.497 -37.564 1.00 59.56 252 ASP A CA 1
ATOM 1965 C C . ASP A 1 252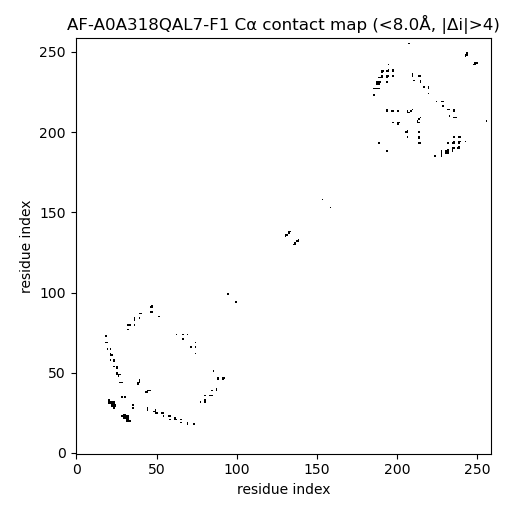 ? 37.353 -31.635 -38.200 1.00 59.56 252 ASP A C 1
ATOM 1967 O O . ASP A 1 252 ? 37.218 -32.173 -39.297 1.00 59.56 252 ASP A O 1
ATOM 1971 N N . THR A 1 253 ? 36.299 -31.141 -37.543 1.00 52.62 253 THR A N 1
ATOM 1972 C CA . THR A 1 253 ? 34.909 -31.282 -38.010 1.00 52.62 253 THR A CA 1
ATOM 1973 C C . THR A 1 253 ? 34.458 -30.115 -38.893 1.00 52.62 253 THR A C 1
ATOM 1975 O O . THR A 1 253 ? 33.385 -30.178 -39.491 1.00 52.62 253 THR A O 1
ATOM 1978 N N . VAL A 1 254 ? 35.253 -29.044 -39.005 1.00 52.00 254 VAL A N 1
ATOM 1979 C CA . VAL A 1 254 ? 34.882 -27.842 -39.766 1.00 52.00 254 VAL A CA 1
ATOM 1980 C C . VAL A 1 254 ? 35.711 -27.760 -41.046 1.00 52.00 254 VAL A C 1
ATOM 1982 O O . VAL A 1 254 ? 36.736 -27.085 -41.117 1.00 52.00 254 VAL A O 1
ATOM 1985 N N . MET A 1 255 ? 35.253 -28.454 -42.088 1.00 41.16 255 MET A N 1
ATOM 1986 C CA . MET A 1 255 ? 35.764 -28.261 -43.446 1.00 41.16 255 MET A CA 1
ATOM 1987 C C . MET A 1 255 ? 35.233 -26.931 -43.989 1.00 41.16 255 MET A C 1
ATOM 1989 O O . MET A 1 255 ? 34.106 -26.859 -44.478 1.00 41.16 255 MET A O 1
ATOM 1993 N N . PHE A 1 256 ? 36.036 -25.871 -43.905 1.00 48.62 256 PHE A N 1
ATOM 1994 C CA . PHE A 1 256 ? 35.759 -24.637 -44.636 1.00 48.62 256 PHE A CA 1
ATOM 1995 C C . PHE A 1 256 ? 36.017 -24.887 -46.130 1.00 48.62 256 PHE A C 1
ATOM 1997 O O . PHE A 1 256 ? 37.151 -25.215 -46.493 1.00 48.62 256 PHE A O 1
ATOM 2004 N N . PRO A 1 257 ? 35.013 -24.762 -47.019 1.00 40.59 257 PRO A N 1
ATOM 2005 C CA . PRO A 1 257 ? 35.271 -24.774 -48.448 1.00 40.59 257 PRO A CA 1
ATOM 2006 C C . PRO A 1 257 ? 36.089 -23.524 -48.783 1.00 40.59 257 PRO A C 1
ATOM 2008 O O . PRO A 1 257 ? 35.610 -22.400 -48.651 1.00 40.59 257 PRO A O 1
ATOM 2011 N N . ILE A 1 258 ? 37.346 -23.734 -49.161 1.00 38.34 258 ILE A N 1
ATOM 2012 C CA . ILE A 1 258 ? 38.218 -22.686 -49.685 1.00 38.34 258 ILE A CA 1
ATOM 2013 C C . ILE A 1 258 ? 37.636 -22.282 -51.046 1.00 38.34 258 ILE A C 1
ATOM 2015 O O . ILE A 1 258 ? 37.541 -23.126 -51.939 1.00 38.34 258 ILE A O 1
ATOM 2019 N N . ALA A 1 259 ? 37.204 -21.026 -51.167 1.00 39.06 259 ALA A N 1
ATOM 2020 C CA . ALA A 1 259 ? 36.872 -20.378 -52.435 1.00 39.06 259 ALA A CA 1
ATOM 2021 C C . ALA A 1 259 ? 38.076 -19.574 -52.935 1.00 39.06 259 ALA A C 1
ATOM 2023 O O . ALA A 1 259 ? 38.755 -18.958 -52.079 1.00 39.06 259 ALA A O 1
#

pLDDT: mean 74.8, std 13.53, range [38.34, 93.44]

Foldseek 3Di:
DDDDDDPPPDDDPPDDPDADFQFDDWVPDGGGLVVVLVCLVVVVDDLQPTDLVRVVVSLVVRCVVCVVPHDPVVSVVSVVSNVVSVVSSVCVVPDDPVVVVVVVVVVVVVVVVVVVVVVVVVVVVVVVPDQDDPPRDDDPDPPPDPDDPPPPPDDPVNVVVVVVVVVVVVVVVVVVCPPPPDPPPPDFDALVNLLVQVVVCVVVVNPQDLQPRSAPLVVLDDPPSVVNSVRSSVSNVVSVVVCVVVVVDDPVVDDRPDD

Sequence (259 aa):
MPPEEDEDWGDPPRRLPRPAVPEFHVEGFDGPLDLLLDLAERQRLDLGVLSIADLAAQFVAEAERLACTTPLMQRADWVIWIARLVFLRSRLLFASQAEKQLAEKEACRTVGQIEGLLQMCAAADWLEARPQLGVSVFARGRVAVENGVSGRQGTYFSLLEVCLSVLERELVRVETSVPIYRINVPAYWRVTDALALVREKIGNGAYRSIWEECIPWSALSGPDRIIACRAAVAATFVAGLELVRRGEASIDTVMFPIA

Organism: NCBI:txid2021998